Protein AF-A0A2D8V7X3-F1 (afdb_monomer_lite)

Radius of gyration: 34.11 Å; chains: 1; bounding box: 44×88×105 Å

Secondary structure (DSSP, 8-state):
--SSSSSHHHHHHHHHHSS-S------S---GGGGT-EE-TTS-EEPPPTT-----SS-SSS--B-TTS-BT--STTTEEB--TTBTTB-TT-SEE-SS---BPPEEEEEETTTEESSSEEEEETT--EEEEE-SSS-EEEEEPPPPPPEEEE-TT-SS--TTGGG--SHIIIIISSTTEEEE--TT--HHHHT-EEEE-TTB-TT-SS-EEE----S--EEEEEEE-TTS-EEEEEEEEE--

pLDDT: mean 80.7, std 16.9, range [41.53, 96.56]

Foldseek 3Di:
DPDPPPPVVVVVVVVVVVPPPDDDDDDDQDPLVVVVFDQDPRRDTDDPDPVPPLVDPDAPDPFDQDPVSGTVDPLPQAEFDCDPQFPGHDPRHPHYDDPPGHHDAAEFEAEPVPGTPPLEAEEAAQHKYWYYYQYQFKWKKAWDFDDAWAKDFDPPFPDGDPCRRVDPDQCCRPVVDGRIHGDGDPQGDPCRNPDMDMDGHRGDPPDPDIDIDGDRPDFDKIKMWIADPVRDIDIGIYGYHYD

Structure (mmCIF, N/CA/C/O backbone):
data_AF-A0A2D8V7X3-F1
#
_entry.id   AF-A0A2D8V7X3-F1
#
loop_
_atom_site.group_PDB
_atom_site.id
_atom_site.type_symbol
_atom_site.label_atom_id
_atom_site.label_alt_id
_atom_site.label_comp_id
_atom_site.label_asym_id
_atom_site.label_entity_id
_atom_site.label_seq_id
_atom_site.pdbx_PDB_ins_code
_atom_site.Cartn_x
_atom_site.Cartn_y
_atom_site.Cartn_z
_atom_site.occupancy
_atom_site.B_iso_or_equiv
_atom_site.auth_seq_id
_atom_site.auth_comp_id
_atom_site.auth_asym_id
_atom_site.auth_atom_id
_atom_site.pdbx_PDB_model_num
ATOM 1 N N . MET A 1 1 ? 2.166 -55.777 -79.273 1.00 47.12 1 MET A N 1
ATOM 2 C CA . MET A 1 1 ? 1.148 -56.484 -78.460 1.00 47.12 1 MET A CA 1
ATOM 3 C C . MET A 1 1 ? 1.807 -57.493 -77.501 1.00 47.12 1 MET A C 1
ATOM 5 O O . MET A 1 1 ? 1.500 -58.672 -77.537 1.00 47.12 1 MET A O 1
ATOM 9 N N . LYS A 1 2 ? 2.748 -57.037 -76.659 1.00 45.84 2 LYS A N 1
ATOM 10 C CA . LYS A 1 2 ? 3.392 -57.797 -75.566 1.00 45.84 2 LYS A CA 1
ATOM 11 C C . LYS A 1 2 ? 4.007 -56.783 -74.592 1.00 45.84 2 LYS A C 1
ATOM 13 O O . LYS A 1 2 ? 5.205 -56.568 -74.629 1.00 45.84 2 LYS A O 1
ATOM 18 N N . HIS A 1 3 ? 3.187 -56.060 -73.828 1.00 41.53 3 HIS A N 1
ATOM 19 C CA . HIS A 1 3 ? 3.691 -55.260 -72.694 1.00 41.53 3 HIS A CA 1
ATOM 20 C C . HIS A 1 3 ? 2.622 -54.886 -71.650 1.00 41.53 3 HIS A C 1
ATOM 22 O O . HIS A 1 3 ? 2.852 -54.014 -70.824 1.00 41.53 3 HIS A O 1
ATOM 28 N N . LEU A 1 4 ? 1.463 -55.556 -71.648 1.00 44.12 4 LEU A N 1
ATOM 29 C CA . LEU A 1 4 ? 0.330 -55.225 -70.767 1.00 44.12 4 LEU A CA 1
ATOM 30 C C . LEU A 1 4 ? 0.025 -56.284 -69.693 1.00 44.12 4 LEU A C 1
ATOM 32 O O . LEU A 1 4 ? -1.053 -56.271 -69.119 1.00 44.12 4 LEU A O 1
ATOM 36 N N . PHE A 1 5 ? 0.952 -57.198 -69.388 1.00 49.44 5 PHE A N 1
ATOM 37 C CA . PHE A 1 5 ? 0.666 -58.329 -68.487 1.00 49.44 5 PHE A CA 1
ATOM 38 C C . PHE A 1 5 ? 1.474 -58.371 -67.183 1.00 49.44 5 PHE A C 1
ATOM 40 O O . PHE A 1 5 ? 1.556 -59.424 -66.561 1.00 49.44 5 PHE A O 1
ATOM 47 N N . ASN A 1 6 ? 2.057 -57.251 -66.736 1.00 50.34 6 ASN A N 1
ATOM 48 C CA . ASN A 1 6 ? 2.833 -57.250 -65.486 1.00 50.34 6 ASN A CA 1
ATOM 49 C C . ASN A 1 6 ? 2.690 -56.003 -64.593 1.00 50.34 6 ASN A C 1
ATOM 51 O O . ASN A 1 6 ? 3.491 -55.822 -63.686 1.00 50.34 6 ASN A O 1
ATOM 55 N N . LEU A 1 7 ? 1.667 -55.163 -64.802 1.00 45.69 7 LEU A N 1
ATOM 56 C CA . LEU A 1 7 ? 1.362 -54.047 -63.886 1.00 45.69 7 LEU A CA 1
ATOM 57 C C . LEU A 1 7 ? 0.256 -54.392 -62.866 1.00 45.69 7 LEU A C 1
ATOM 59 O O . LEU A 1 7 ? 0.132 -53.746 -61.834 1.00 45.69 7 LEU A O 1
ATOM 63 N N . SER A 1 8 ? -0.525 -55.449 -63.119 1.00 48.34 8 SER A N 1
ATOM 64 C CA . SER A 1 8 ? -1.679 -55.834 -62.287 1.00 48.34 8 SER A CA 1
ATOM 65 C C . SER A 1 8 ? -1.303 -56.536 -60.972 1.00 48.34 8 SER A C 1
ATOM 67 O O . SER A 1 8 ? -2.084 -56.479 -60.027 1.00 48.34 8 SER A O 1
ATOM 69 N N . LYS A 1 9 ? -0.120 -57.161 -60.868 1.00 48.50 9 LYS A N 1
ATOM 70 C CA . LYS A 1 9 ? 0.303 -57.848 -59.632 1.00 48.50 9 LYS A CA 1
ATOM 71 C C . LYS A 1 9 ? 0.911 -56.909 -58.587 1.00 48.50 9 LYS A C 1
ATOM 73 O O . LYS A 1 9 ? 0.723 -57.149 -57.403 1.00 48.50 9 LYS A O 1
ATOM 78 N N . TYR A 1 10 ? 1.587 -55.837 -59.004 1.00 50.44 10 TYR A N 1
ATOM 79 C CA . TYR A 1 10 ? 2.201 -54.880 -58.072 1.00 50.44 10 TYR A CA 1
ATOM 80 C C . TYR A 1 10 ? 1.184 -53.905 -57.463 1.00 50.44 10 TYR A C 1
ATOM 82 O O . TYR A 1 10 ? 1.302 -53.553 -56.294 1.00 50.44 10 TYR A O 1
ATOM 90 N N . ILE A 1 11 ? 0.141 -53.533 -58.215 1.00 51.19 11 ILE A N 1
ATOM 91 C CA . ILE A 1 11 ? -0.933 -52.663 -57.708 1.00 51.19 11 ILE A CA 1
ATOM 92 C C . ILE A 1 11 ? -1.756 -53.381 -56.627 1.00 51.19 11 ILE A C 1
ATOM 94 O O . ILE A 1 11 ? -2.144 -52.758 -55.646 1.00 51.19 11 ILE A O 1
ATOM 98 N N . PHE A 1 12 ? -1.951 -54.699 -56.745 1.00 49.31 12 PHE A N 1
ATOM 99 C CA . PHE A 1 12 ? -2.700 -55.472 -55.748 1.00 49.31 12 PHE A CA 1
ATOM 100 C C . PHE A 1 12 ? -1.947 -55.621 -54.413 1.00 49.31 12 PHE A C 1
ATOM 102 O O . PHE A 1 12 ? -2.576 -55.646 -53.362 1.00 49.31 12 PHE A O 1
ATOM 109 N N . TYR A 1 13 ? -0.608 -55.659 -54.435 1.00 49.94 13 TYR A N 1
ATOM 110 C CA . TYR A 1 13 ? 0.205 -55.717 -53.213 1.00 49.94 13 TYR A CA 1
ATOM 111 C C . TYR A 1 13 ? 0.329 -54.361 -52.503 1.00 49.94 13 TYR A C 1
ATOM 113 O O . TYR A 1 13 ? 0.325 -54.343 -51.279 1.00 49.94 13 TYR A O 1
ATOM 121 N N . ILE A 1 14 ? 0.369 -53.242 -53.238 1.00 52.41 14 ILE A N 1
ATOM 122 C CA . ILE A 1 14 ? 0.414 -51.894 -52.637 1.00 52.41 14 ILE A CA 1
ATOM 123 C C . ILE A 1 14 ? -0.944 -51.508 -52.032 1.00 52.41 14 ILE A C 1
ATOM 125 O O . ILE A 1 14 ? -0.984 -50.900 -50.965 1.00 52.41 14 ILE A O 1
ATOM 129 N N . PHE A 1 15 ? -2.056 -51.912 -52.660 1.00 46.84 15 PHE A N 1
ATOM 130 C CA . PHE A 1 15 ? -3.387 -51.698 -52.084 1.00 46.84 15 PHE A CA 1
ATOM 131 C C . PHE A 1 15 ? -3.589 -52.526 -50.805 1.00 46.84 15 PHE A C 1
ATOM 133 O O . PHE A 1 15 ? -4.156 -52.018 -49.851 1.00 46.84 15 PHE A O 1
ATOM 140 N N . LEU A 1 16 ? -3.072 -53.759 -50.722 1.00 45.12 16 LEU A N 1
ATOM 141 C CA . LEU A 1 16 ? -3.241 -54.605 -49.532 1.00 45.12 16 LEU A CA 1
ATOM 142 C C . LEU A 1 16 ? -2.437 -54.118 -48.306 1.00 45.12 16 LEU A C 1
ATOM 144 O O . LEU A 1 16 ? -2.833 -54.390 -47.180 1.00 45.12 16 LEU A O 1
ATOM 148 N N . SER A 1 17 ? -1.350 -53.365 -48.504 1.00 47.97 17 SER A N 1
ATOM 149 C CA . SER A 1 17 ? -0.563 -52.755 -47.417 1.00 47.97 17 SER A CA 1
ATOM 150 C C . SER A 1 17 ? -1.105 -51.415 -46.902 1.00 47.97 17 SER A C 1
ATOM 152 O O . SER A 1 17 ? -0.639 -50.952 -45.869 1.00 47.97 17 SER A O 1
ATOM 154 N N . LEU A 1 18 ? -2.075 -50.794 -47.586 1.00 46.44 18 LEU A N 1
ATOM 155 C CA . LEU A 1 18 ? -2.668 -49.506 -47.182 1.00 46.44 18 LEU A CA 1
ATOM 156 C C . LEU A 1 18 ? -3.973 -49.643 -46.376 1.00 46.44 18 LEU A C 1
ATOM 158 O O . LEU A 1 18 ? -4.484 -48.642 -45.893 1.00 46.44 18 LEU A O 1
ATOM 162 N N . PHE A 1 19 ? -4.508 -50.857 -46.205 1.00 45.38 19 PHE A N 1
ATOM 163 C CA . PHE A 1 19 ? -5.753 -51.106 -45.451 1.00 45.38 19 PHE A CA 1
ATOM 164 C C . PHE A 1 19 ? -5.543 -51.847 -44.120 1.00 45.38 19 PHE A C 1
ATOM 166 O O . PHE A 1 19 ? -6.501 -52.360 -43.552 1.00 45.38 19 PHE A O 1
ATOM 173 N N . LEU A 1 20 ? -4.306 -51.940 -43.621 1.00 47.91 20 LEU A N 1
ATOM 174 C CA . LEU A 1 20 ? -3.975 -52.698 -42.403 1.00 47.91 20 LEU A CA 1
ATOM 175 C C . LEU A 1 20 ? -3.466 -51.837 -41.235 1.00 47.91 20 LEU A C 1
ATOM 177 O O . LEU A 1 20 ? -2.911 -52.382 -40.288 1.00 47.91 20 LEU A O 1
ATOM 181 N N . SER A 1 21 ? -3.679 -50.521 -41.258 1.00 47.62 21 SER A N 1
ATOM 182 C CA . SER A 1 21 ? -3.295 -49.625 -40.159 1.00 47.62 21 SER A CA 1
ATOM 183 C C . SER A 1 21 ? -4.496 -48.912 -39.544 1.00 47.62 21 SER A C 1
ATOM 185 O O . SER A 1 21 ? -4.511 -47.692 -39.499 1.00 47.62 21 SER A O 1
ATOM 187 N N . CYS A 1 22 ? -5.526 -49.663 -39.165 1.00 52.56 22 CYS A N 1
ATOM 188 C CA . CYS A 1 22 ? -6.193 -49.528 -37.866 1.00 52.56 22 CYS A CA 1
ATOM 189 C C . CYS A 1 22 ? -7.340 -50.546 -37.809 1.00 52.56 22 CYS A C 1
ATOM 191 O O . CYS A 1 22 ? -8.213 -50.610 -38.673 1.00 52.56 22 CYS A O 1
ATOM 193 N N . GLN A 1 23 ? -7.231 -51.481 -36.862 1.00 50.84 23 GLN A N 1
ATOM 194 C CA . GLN A 1 23 ? -8.234 -52.513 -36.639 1.00 50.84 23 GLN A CA 1
ATOM 195 C C . GLN A 1 23 ? -9.293 -51.903 -35.726 1.00 50.84 23 GLN A C 1
ATOM 197 O O . GLN A 1 23 ? -9.155 -51.963 -34.508 1.00 50.84 23 GLN A O 1
ATOM 202 N N . ASP A 1 24 ? -10.314 -51.290 -36.326 1.00 49.22 24 ASP A N 1
ATOM 203 C CA . ASP A 1 24 ? -11.444 -50.709 -35.602 1.00 49.22 24 ASP A CA 1
ATOM 204 C C . ASP A 1 24 ? -12.142 -51.790 -34.783 1.00 49.22 24 ASP A C 1
ATOM 206 O O . ASP A 1 24 ? -12.897 -52.623 -35.295 1.00 49.22 24 ASP A O 1
ATOM 210 N N . ASN A 1 25 ? -11.862 -51.795 -33.487 1.00 51.00 25 ASN A N 1
ATOM 211 C CA . ASN A 1 25 ? -12.638 -52.546 -32.530 1.00 51.00 25 ASN A CA 1
ATOM 212 C C . ASN A 1 25 ? -12.572 -51.864 -31.167 1.00 51.00 25 ASN A C 1
ATOM 214 O O . ASN A 1 25 ? -11.807 -52.304 -30.316 1.00 51.00 25 ASN A O 1
ATOM 218 N N . LEU A 1 26 ? -13.400 -50.841 -30.944 1.00 47.09 26 LEU A N 1
ATOM 219 C CA . LEU A 1 26 ? -14.238 -50.812 -29.747 1.00 47.09 26 LEU A CA 1
ATOM 220 C C . LEU A 1 26 ? -15.364 -49.773 -29.828 1.00 47.09 26 LEU A C 1
ATOM 222 O O . LEU A 1 26 ? -15.286 -48.748 -30.490 1.00 47.09 26 LEU A O 1
ATOM 226 N N . THR A 1 27 ? -16.438 -50.150 -29.154 1.00 51.69 27 THR A N 1
ATOM 227 C CA . THR A 1 27 ? -17.715 -49.487 -28.910 1.00 51.69 27 THR A CA 1
ATOM 228 C C . THR A 1 27 ? -17.595 -48.218 -28.058 1.00 51.69 27 THR A C 1
ATOM 230 O O . THR A 1 27 ? -16.873 -48.238 -27.068 1.00 51.69 27 THR A O 1
ATOM 233 N N . ASP A 1 28 ? -18.407 -47.210 -28.407 1.00 55.00 28 ASP A N 1
ATOM 234 C CA . ASP A 1 28 ? -18.627 -45.896 -27.769 1.00 55.00 28 ASP A CA 1
ATOM 235 C C . ASP A 1 28 ? -17.420 -44.922 -27.751 1.00 55.00 28 ASP A C 1
ATOM 237 O O . ASP A 1 28 ? -16.308 -45.324 -27.421 1.00 55.00 28 ASP A O 1
ATOM 241 N N . PRO A 1 29 ? -17.606 -43.626 -28.100 1.00 54.59 29 PRO A N 1
ATOM 242 C CA . PRO A 1 29 ? -16.525 -42.641 -28.090 1.00 54.59 29 PRO A CA 1
ATOM 243 C C . PRO A 1 29 ? -16.106 -42.348 -26.646 1.00 54.59 29 PRO A C 1
ATOM 245 O O . PRO A 1 29 ? -16.742 -41.557 -25.947 1.00 54.59 29 PRO A O 1
ATOM 248 N N . VAL A 1 30 ? -15.040 -42.999 -26.192 1.00 57.28 30 VAL A N 1
ATOM 249 C CA . VAL A 1 30 ? -14.348 -42.633 -24.956 1.00 57.28 30 VAL A CA 1
ATOM 250 C C . VAL A 1 30 ? -13.685 -41.278 -25.195 1.00 57.28 30 VAL A C 1
ATOM 252 O O . VAL A 1 30 ? -12.834 -41.154 -26.069 1.00 57.28 30 VAL A O 1
ATOM 255 N N . GLN A 1 31 ? -14.078 -40.246 -24.445 1.00 69.44 31 GLN A N 1
ATOM 256 C CA . GLN A 1 31 ? -13.316 -38.999 -24.407 1.00 69.44 31 GLN A CA 1
ATOM 257 C C . GLN A 1 31 ? -12.022 -39.290 -23.641 1.00 69.44 31 GLN A C 1
ATOM 259 O O . GLN A 1 31 ? -12.057 -39.460 -22.425 1.00 69.44 31 GLN A O 1
ATOM 264 N N . CYS A 1 32 ? -10.886 -39.388 -24.336 1.00 66.94 32 CYS A N 1
ATOM 265 C CA . CYS A 1 32 ? -9.606 -39.746 -23.712 1.00 66.94 32 CYS A CA 1
ATOM 266 C C . CYS A 1 32 ? -9.212 -38.782 -22.568 1.00 66.94 32 CYS A C 1
ATOM 268 O O . CYS A 1 32 ? -8.578 -39.199 -21.600 1.00 66.94 32 CYS A O 1
ATOM 270 N N . ALA A 1 33 ? -9.698 -37.535 -22.624 1.00 60.97 33 ALA A N 1
ATOM 271 C CA . ALA A 1 33 ? -9.538 -36.519 -21.585 1.00 60.97 33 ALA A CA 1
ATOM 272 C C . ALA A 1 33 ? -10.152 -36.896 -20.222 1.00 60.97 33 ALA A C 1
ATOM 274 O O . ALA A 1 33 ? -9.646 -36.454 -19.198 1.00 60.97 33 ALA A O 1
ATOM 275 N N . ASP A 1 34 ? -11.193 -37.736 -20.176 1.00 68.94 34 ASP A N 1
ATOM 276 C CA . ASP A 1 34 ? -11.789 -38.188 -18.906 1.00 68.94 34 ASP A CA 1
ATOM 277 C C . ASP A 1 34 ? -10.874 -39.174 -18.148 1.00 68.94 34 ASP A C 1
ATOM 279 O O . ASP A 1 34 ? -11.127 -39.501 -16.986 1.00 68.94 34 ASP A O 1
ATOM 283 N N . TYR A 1 35 ? -9.822 -39.661 -18.814 1.00 59.78 35 TYR A N 1
ATOM 284 C CA . TYR A 1 35 ? -8.885 -40.667 -18.316 1.00 59.78 35 TYR A CA 1
ATOM 285 C C . TYR A 1 35 ? -7.418 -40.208 -18.370 1.00 59.78 35 TYR A C 1
ATOM 287 O O . TYR A 1 35 ? -6.534 -41.047 -18.210 1.00 59.78 35 TYR A O 1
ATOM 295 N N . ASP A 1 36 ? -7.158 -38.913 -18.596 1.00 63.19 36 ASP A N 1
ATOM 296 C CA . ASP A 1 36 ? -5.813 -38.341 -18.787 1.00 63.19 36 ASP A CA 1
ATOM 297 C C . ASP A 1 36 ? -5.004 -39.032 -19.910 1.00 63.19 36 ASP A C 1
ATOM 299 O O . ASP A 1 36 ? -3.789 -39.213 -19.823 1.00 63.19 36 ASP A O 1
ATOM 303 N N . LEU A 1 37 ? -5.690 -39.450 -20.980 1.00 65.69 37 LEU A N 1
ATOM 304 C CA . LEU A 1 37 ? -5.104 -40.082 -22.165 1.00 65.69 37 LEU A CA 1
ATOM 305 C C . LEU A 1 37 ? -5.250 -39.172 -23.392 1.00 65.69 37 LEU A C 1
ATOM 307 O O . LEU A 1 37 ? -6.148 -38.329 -23.453 1.00 65.69 37 LEU A O 1
ATOM 311 N N . PHE A 1 38 ? -4.421 -39.395 -24.412 1.00 65.75 38 PHE A N 1
ATOM 312 C CA . PHE A 1 38 ? -4.486 -38.656 -25.678 1.00 65.75 38 PHE A CA 1
ATOM 313 C C . PHE A 1 38 ? -5.021 -39.538 -26.806 1.00 65.75 38 PHE A C 1
ATOM 315 O O . PHE A 1 38 ? -4.686 -40.719 -26.885 1.00 65.75 38 PHE A O 1
ATOM 322 N N . GLU A 1 39 ? -5.856 -38.957 -27.668 1.00 65.75 39 GLU A N 1
ATOM 323 C CA . GLU A 1 39 ? -6.367 -39.612 -28.875 1.00 65.75 39 GLU A CA 1
ATOM 324 C C . GLU A 1 39 ? -5.309 -39.514 -29.986 1.00 65.75 39 GLU A C 1
ATOM 326 O O . GLU A 1 39 ? -4.900 -38.412 -30.359 1.00 65.75 39 GLU A O 1
ATOM 331 N N . ASP A 1 40 ? -4.828 -40.655 -30.483 1.00 61.03 40 ASP A N 1
ATOM 332 C CA . ASP A 1 40 ? -3.908 -40.695 -31.623 1.00 61.03 40 ASP A CA 1
ATOM 333 C C . ASP A 1 40 ? -4.632 -40.437 -32.963 1.00 61.03 40 ASP A C 1
ATOM 335 O O . ASP A 1 40 ? -5.858 -40.347 -33.034 1.00 61.03 40 ASP A O 1
ATOM 339 N N . GLU A 1 41 ? -3.886 -40.338 -34.072 1.00 51.22 41 GLU A N 1
ATOM 340 C CA . GLU A 1 41 ? -4.473 -40.141 -35.413 1.00 51.22 41 GLU A CA 1
ATOM 341 C C . GLU A 1 41 ? -5.374 -41.309 -35.879 1.00 51.22 41 GLU A C 1
ATOM 343 O O . GLU A 1 41 ? -6.022 -41.216 -36.924 1.00 51.22 41 GLU A O 1
ATOM 348 N N . CYS A 1 42 ? -5.434 -42.402 -35.113 1.00 56.59 42 CYS A N 1
ATOM 349 C CA . CYS A 1 42 ? -6.319 -43.541 -35.315 1.00 56.59 42 CYS A CA 1
ATOM 350 C C . CYS A 1 42 ? -7.532 -43.560 -34.371 1.00 56.59 42 CYS A C 1
ATOM 352 O O . CYS A 1 42 ? -8.305 -44.522 -34.410 1.00 56.59 42 CYS A O 1
ATOM 354 N N . GLY A 1 43 ? -7.731 -42.531 -33.546 1.00 60.06 43 GLY A N 1
ATOM 355 C CA . GLY A 1 43 ? -8.845 -42.474 -32.604 1.00 60.06 43 GLY A CA 1
ATOM 356 C C . GLY A 1 43 ? -8.673 -43.386 -31.385 1.00 60.06 43 GLY A C 1
ATOM 357 O O . GLY A 1 43 ? -9.655 -43.698 -30.709 1.00 60.06 43 GLY A O 1
ATOM 358 N N . GLN A 1 44 ? -7.457 -43.879 -31.116 1.00 64.06 44 GLN A N 1
ATOM 359 C CA . GLN A 1 44 ? -7.173 -44.706 -29.946 1.00 64.06 44 GLN A CA 1
ATOM 360 C C . GLN A 1 44 ? -6.628 -43.847 -28.809 1.00 64.06 44 GLN A C 1
ATOM 362 O O . GLN A 1 44 ? -5.708 -43.054 -28.996 1.00 64.06 44 GLN A O 1
ATOM 367 N N . CYS A 1 45 ? -7.170 -44.040 -27.606 1.00 68.38 45 CYS A N 1
ATOM 368 C CA . CYS A 1 45 ? -6.599 -43.447 -26.406 1.00 68.38 45 CYS A CA 1
ATOM 369 C C . CYS A 1 45 ? -5.285 -44.163 -26.077 1.00 68.38 45 CYS A C 1
ATOM 371 O O . CYS A 1 45 ? -5.302 -45.319 -25.644 1.00 68.38 45 CYS A O 1
ATOM 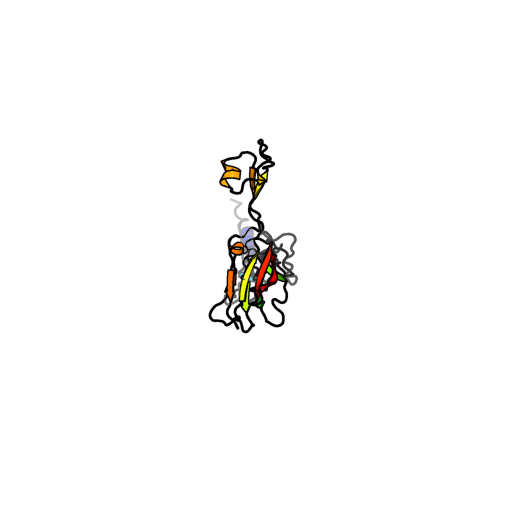373 N N . THR A 1 46 ? -4.156 -43.488 -26.269 1.00 60.84 46 THR A N 1
ATOM 374 C CA . THR A 1 46 ? -2.853 -44.000 -25.851 1.00 60.84 46 THR A CA 1
ATOM 375 C C . THR A 1 46 ? -2.457 -43.396 -24.513 1.00 60.84 46 THR A C 1
ATOM 377 O O . THR A 1 46 ? -2.636 -42.205 -24.253 1.00 60.84 46 THR A O 1
ATOM 380 N N . GLN A 1 47 ? -1.904 -44.245 -23.654 1.00 56.88 47 GLN A N 1
ATOM 381 C CA . GLN A 1 47 ? -1.120 -43.795 -22.518 1.00 56.88 47 GLN A CA 1
ATOM 382 C C . GLN A 1 47 ? 0.233 -43.378 -23.096 1.00 56.88 47 GLN A C 1
ATOM 384 O O . GLN A 1 47 ? 0.850 -44.163 -23.823 1.00 56.88 47 GLN A O 1
ATOM 389 N N . CYS A 1 48 ? 0.683 -42.149 -22.839 1.00 55.38 48 CYS A N 1
ATOM 390 C CA . CYS A 1 48 ? 2.109 -41.859 -22.978 1.00 55.38 48 CYS A CA 1
ATOM 391 C C . CYS A 1 48 ? 2.859 -42.915 -22.146 1.00 55.38 48 CYS A C 1
ATOM 393 O O . CYS A 1 48 ? 2.335 -43.351 -21.118 1.00 55.38 48 CYS A O 1
ATOM 395 N N . ASP A 1 49 ? 3.995 -43.421 -22.632 1.00 47.31 49 ASP A N 1
ATOM 396 C CA . ASP A 1 49 ? 4.636 -44.579 -22.003 1.00 47.31 49 ASP A CA 1
ATOM 397 C C . ASP A 1 49 ? 4.955 -44.363 -20.509 1.00 47.31 49 ASP A C 1
ATOM 399 O O . ASP A 1 49 ? 4.902 -43.247 -19.990 1.00 47.31 49 ASP A O 1
ATOM 403 N N . GLU A 1 50 ? 5.290 -45.459 -19.816 1.00 42.41 50 GLU A N 1
ATOM 404 C CA . GLU A 1 50 ? 5.559 -45.532 -18.370 1.00 42.41 50 GLU A CA 1
ATOM 405 C C . GLU A 1 50 ? 6.619 -44.544 -17.835 1.00 42.41 50 GLU A C 1
ATOM 407 O O . GLU A 1 50 ? 6.835 -44.505 -16.622 1.00 42.41 50 GLU A O 1
ATOM 412 N N . SER A 1 51 ? 7.283 -43.753 -18.683 1.00 44.81 51 SER A N 1
ATOM 413 C CA . SER A 1 51 ? 8.173 -42.688 -18.232 1.00 44.81 51 SER A CA 1
ATOM 414 C C . SER A 1 51 ? 7.470 -41.353 -17.984 1.00 44.81 51 SER A C 1
ATOM 416 O O . SER A 1 51 ? 7.962 -40.610 -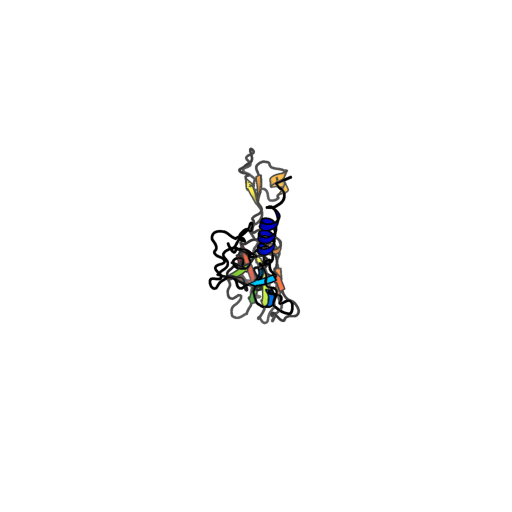17.140 1.00 44.81 51 SER A O 1
ATOM 418 N N . CYS A 1 52 ? 6.351 -41.037 -18.661 1.00 45.69 52 CYS A N 1
ATOM 419 C CA . CYS A 1 52 ? 5.750 -39.689 -18.659 1.00 45.69 52 CYS A CA 1
ATOM 420 C C . CYS A 1 52 ? 6.814 -38.572 -18.674 1.00 45.69 52 CYS A C 1
ATOM 422 O O . CYS A 1 52 ? 6.649 -37.531 -18.035 1.00 45.69 52 CYS A O 1
ATOM 424 N N . ASP A 1 53 ? 7.933 -38.805 -19.366 1.00 42.47 53 ASP A N 1
ATOM 425 C CA . ASP A 1 53 ? 9.027 -37.853 -19.375 1.00 42.47 53 ASP A CA 1
ATOM 426 C C . ASP A 1 53 ? 8.695 -36.840 -20.463 1.00 42.47 53 ASP A C 1
ATOM 428 O O . ASP A 1 53 ? 9.096 -36.942 -21.622 1.00 42.47 53 ASP A O 1
ATOM 432 N N . CYS A 1 54 ? 7.907 -35.834 -20.084 1.00 46.91 54 CYS A N 1
ATOM 433 C CA . CYS A 1 54 ? 7.707 -34.624 -20.879 1.00 46.91 54 CYS A CA 1
ATOM 434 C C . CYS A 1 54 ? 9.020 -33.827 -21.056 1.00 46.91 54 CYS A C 1
ATOM 436 O O . CYS A 1 54 ? 9.007 -32.737 -21.628 1.00 46.91 54 CYS A O 1
ATOM 438 N N . ASP A 1 55 ? 10.137 -34.380 -20.576 1.00 46.69 55 ASP A N 1
ATOM 439 C CA . ASP A 1 55 ? 11.511 -33.910 -20.664 1.00 46.69 55 ASP A CA 1
ATOM 440 C C . ASP A 1 55 ? 12.239 -34.461 -21.912 1.00 46.69 55 ASP A C 1
ATOM 442 O O . ASP A 1 55 ? 13.455 -34.659 -21.930 1.00 46.69 55 ASP A O 1
ATOM 446 N N . LEU A 1 56 ? 11.506 -34.702 -23.007 1.00 56.94 56 LEU A N 1
ATOM 447 C CA . LEU A 1 56 ? 12.126 -34.965 -24.308 1.00 56.94 56 LEU A CA 1
ATOM 448 C C . LEU A 1 56 ? 13.005 -33.765 -24.706 1.00 56.94 56 LEU A C 1
ATOM 450 O O . LEU A 1 56 ? 12.573 -32.611 -24.620 1.00 56.94 56 LEU A O 1
ATOM 454 N N . GLU A 1 57 ? 14.241 -34.012 -25.158 1.00 62.78 57 GLU A N 1
ATOM 455 C CA . GLU A 1 57 ? 15.141 -32.948 -25.649 1.00 62.78 57 GLU A CA 1
ATOM 456 C C . GLU A 1 57 ? 14.497 -32.157 -26.802 1.00 62.78 57 GLU A C 1
ATOM 458 O O . GLU A 1 57 ? 14.618 -30.932 -26.860 1.00 62.78 57 GLU A O 1
ATOM 463 N N . GLU A 1 58 ? 13.743 -32.843 -27.662 1.00 67.19 58 GLU A N 1
ATOM 464 C CA . GLU A 1 58 ? 12.973 -32.272 -28.765 1.00 67.19 58 GLU A CA 1
ATOM 465 C C . GLU A 1 58 ? 11.520 -32.760 -28.686 1.00 67.19 58 GLU A C 1
ATOM 467 O O . GLU A 1 58 ? 11.268 -33.953 -28.522 1.00 67.19 58 GLU A O 1
ATOM 472 N N . CYS A 1 59 ? 10.555 -31.843 -28.802 1.00 71.31 59 CYS A N 1
ATOM 473 C CA . CYS A 1 59 ? 9.151 -32.224 -28.935 1.00 71.31 59 CYS A CA 1
ATOM 474 C C . CYS A 1 59 ? 8.910 -32.814 -30.324 1.00 71.31 59 CYS A C 1
ATOM 476 O O . CYS A 1 59 ? 9.373 -32.263 -31.327 1.00 71.31 59 CYS A O 1
ATOM 478 N N . ASP A 1 60 ? 8.157 -33.908 -30.396 1.00 70.50 60 ASP A N 1
ATOM 479 C CA . ASP A 1 60 ? 7.846 -34.526 -31.679 1.00 70.50 60 ASP A CA 1
ATOM 480 C C . ASP A 1 60 ? 6.927 -33.612 -32.521 1.00 70.50 60 ASP A C 1
ATOM 482 O O . ASP A 1 60 ? 5.983 -33.002 -32.018 1.00 70.50 60 ASP A O 1
ATOM 486 N N . TRP A 1 61 ? 7.211 -33.529 -33.827 1.00 55.53 61 TRP A N 1
ATOM 487 C CA . TRP A 1 61 ? 6.331 -32.977 -34.873 1.00 55.53 61 TRP A CA 1
ATOM 488 C C . TRP A 1 61 ? 5.941 -31.484 -34.764 1.00 55.53 61 TRP A C 1
ATOM 490 O O . TRP A 1 61 ? 4.786 -31.137 -34.536 1.00 55.53 61 TRP A O 1
ATOM 500 N N . ASN A 1 62 ? 6.868 -30.574 -35.105 1.00 55.44 62 ASN A N 1
ATOM 501 C CA . ASN A 1 62 ? 6.620 -29.129 -35.332 1.00 55.44 62 ASN A CA 1
ATOM 502 C C . ASN A 1 62 ? 6.050 -28.329 -34.142 1.00 55.44 62 ASN A C 1
ATOM 504 O O . ASN A 1 62 ? 5.637 -27.180 -34.324 1.00 55.44 62 ASN A O 1
ATOM 508 N N . LEU A 1 63 ? 6.046 -28.890 -32.936 1.00 64.62 63 LEU A N 1
ATOM 509 C CA . LEU A 1 63 ? 5.501 -28.234 -31.753 1.00 64.62 63 LEU A CA 1
ATOM 510 C C . LEU A 1 63 ? 6.621 -27.753 -30.833 1.00 64.62 63 LEU A C 1
ATOM 512 O O . LEU A 1 63 ? 7.661 -28.390 -30.697 1.00 64.62 63 LEU A O 1
ATOM 516 N N . SER A 1 64 ? 6.428 -26.578 -30.239 1.00 78.69 64 SER A N 1
ATOM 517 C CA . SER A 1 64 ? 7.384 -25.974 -29.313 1.00 78.69 64 SER A CA 1
ATOM 518 C C . SER A 1 64 ? 7.060 -26.359 -27.874 1.00 78.69 64 SER A C 1
ATOM 520 O O . SER A 1 64 ? 5.887 -26.458 -27.512 1.00 78.69 64 SER A O 1
ATOM 522 N N . LYS A 1 65 ? 8.097 -26.490 -27.042 1.00 81.88 65 LYS A N 1
ATOM 523 C CA . LYS A 1 65 ? 7.955 -26.454 -25.581 1.00 81.88 65 LYS A CA 1
ATOM 524 C C . LYS A 1 65 ? 7.244 -25.164 -25.160 1.00 81.88 65 LYS A C 1
ATOM 526 O O . LYS A 1 65 ? 7.414 -24.127 -25.811 1.00 81.88 65 LYS A O 1
ATOM 531 N N . ASP A 1 66 ? 6.464 -25.230 -24.089 1.00 84.88 66 ASP A N 1
ATOM 532 C CA . ASP A 1 66 ? 5.970 -24.031 -23.413 1.00 84.88 66 ASP A CA 1
ATOM 533 C C . ASP A 1 66 ? 7.117 -23.316 -22.662 1.00 84.88 66 ASP A C 1
ATOM 535 O O . ASP A 1 66 ? 8.281 -23.729 -22.716 1.00 84.88 66 ASP A O 1
ATOM 539 N N . SER A 1 67 ? 6.815 -22.232 -21.947 1.00 87.50 67 SER A N 1
ATOM 540 C CA . SER A 1 67 ? 7.824 -21.494 -21.168 1.00 87.50 67 SER A CA 1
ATOM 541 C C . SER A 1 67 ? 8.437 -22.337 -20.043 1.00 87.50 67 SER A C 1
ATOM 543 O O . SER A 1 67 ? 9.522 -22.015 -19.568 1.00 87.50 67 SER A O 1
ATOM 545 N N . CYS A 1 68 ? 7.768 -23.419 -19.642 1.00 86.44 68 CYS A N 1
ATOM 546 C CA . CYS A 1 68 ? 8.202 -24.356 -18.613 1.00 86.44 68 CYS A CA 1
ATOM 547 C C . CYS A 1 68 ? 9.082 -25.484 -19.151 1.00 86.44 68 CYS A C 1
ATOM 549 O O . CYS A 1 68 ? 9.557 -26.307 -18.373 1.00 86.44 68 CYS A O 1
ATOM 551 N N . GLY A 1 69 ? 9.321 -25.535 -20.463 1.00 83.31 69 GLY A N 1
ATOM 552 C CA . GLY A 1 69 ? 10.090 -26.610 -21.079 1.00 83.31 69 GLY A CA 1
ATOM 553 C C . GLY A 1 69 ? 9.280 -27.888 -21.316 1.00 83.31 69 GLY A C 1
ATOM 554 O O . GLY A 1 69 ? 9.867 -28.895 -21.708 1.00 83.31 69 GLY A O 1
ATOM 555 N N . VAL A 1 70 ? 7.956 -27.846 -21.131 1.00 83.38 70 VAL A N 1
ATOM 556 C CA . VAL A 1 70 ? 7.062 -28.999 -21.272 1.00 83.38 70 VAL A CA 1
ATOM 557 C C . VAL A 1 70 ? 6.508 -29.047 -22.695 1.00 83.38 70 VAL A C 1
ATOM 559 O O . VAL A 1 70 ? 5.930 -28.077 -23.195 1.00 83.38 70 VAL A O 1
ATOM 562 N N . CYS A 1 71 ? 6.675 -30.184 -23.373 1.00 78.81 71 CYS A N 1
ATOM 563 C CA . CYS A 1 71 ? 6.022 -30.417 -24.661 1.00 78.81 71 CYS A CA 1
ATOM 564 C C . CYS A 1 71 ? 4.501 -30.468 -24.476 1.00 78.81 71 CYS A C 1
ATOM 566 O O . CYS A 1 71 ? 4.018 -31.150 -23.578 1.00 78.81 71 CYS A O 1
ATOM 568 N N . PHE A 1 72 ? 3.753 -29.760 -25.329 1.00 75.19 72 PHE A N 1
ATOM 569 C CA . PHE A 1 72 ? 2.292 -29.597 -25.207 1.00 75.19 72 PHE A CA 1
ATOM 570 C C . PHE A 1 72 ? 1.823 -28.931 -23.898 1.00 75.19 72 PHE A C 1
ATOM 572 O O . PHE A 1 72 ? 0.636 -28.985 -23.582 1.00 75.19 72 PHE A O 1
ATOM 579 N N . GLY A 1 73 ? 2.727 -28.299 -23.144 1.00 75.56 73 GLY A N 1
ATOM 580 C CA . GLY A 1 73 ? 2.377 -27.601 -21.912 1.00 75.56 73 GLY A CA 1
ATOM 581 C C . GLY A 1 73 ? 1.587 -26.310 -22.157 1.00 75.56 73 GLY A C 1
ATOM 582 O O . GLY A 1 73 ? 1.628 -25.711 -23.234 1.00 75.56 73 GLY A O 1
ATOM 583 N N . ASP A 1 74 ? 0.859 -25.873 -21.135 1.00 82.31 74 ASP A N 1
ATOM 584 C CA . ASP A 1 74 ? 0.065 -24.639 -21.109 1.00 82.31 74 ASP A CA 1
ATOM 585 C C . ASP A 1 74 ? 0.680 -23.556 -20.197 1.00 82.31 74 ASP A C 1
ATOM 587 O O . ASP A 1 74 ? 0.055 -22.534 -19.906 1.00 82.31 74 ASP A O 1
ATOM 591 N N . ASN A 1 75 ? 1.942 -23.746 -19.801 1.00 84.94 75 ASN A N 1
ATOM 592 C CA . ASN A 1 75 ? 2.717 -22.990 -18.821 1.00 84.94 75 ASN A CA 1
ATOM 593 C C . ASN A 1 75 ? 2.281 -23.136 -17.352 1.00 84.94 75 ASN A C 1
ATOM 595 O O . ASN A 1 75 ? 2.854 -22.474 -16.488 1.00 84.94 75 ASN A O 1
ATOM 599 N N . THR A 1 76 ? 1.301 -23.975 -17.013 1.00 85.56 76 THR A N 1
ATOM 600 C CA . THR A 1 76 ? 0.800 -24.051 -15.625 1.00 85.56 76 THR A CA 1
ATOM 601 C C . THR A 1 76 ? 1.734 -24.784 -14.662 1.00 85.56 76 THR A C 1
ATOM 603 O O . THR A 1 76 ? 1.641 -24.584 -13.452 1.00 85.56 76 THR A O 1
ATOM 606 N N . SER A 1 77 ? 2.654 -25.606 -15.174 1.00 86.19 77 SER A N 1
ATOM 607 C CA . SER A 1 77 ? 3.549 -26.439 -14.359 1.00 86.19 77 SER A CA 1
ATOM 608 C C . SER A 1 77 ? 4.669 -25.659 -13.668 1.00 86.19 77 SER A C 1
ATOM 610 O O . SER A 1 77 ? 5.175 -26.113 -12.645 1.00 86.19 77 SER A O 1
ATOM 612 N N . CYS A 1 78 ? 5.053 -24.496 -14.199 1.00 90.50 78 CYS A N 1
ATOM 613 C CA . CYS A 1 78 ? 6.150 -23.686 -13.666 1.00 90.50 78 CYS A CA 1
ATOM 614 C C . CYS A 1 78 ? 5.797 -22.208 -13.455 1.00 90.50 78 CYS A C 1
ATOM 616 O O . CYS A 1 78 ? 6.592 -21.482 -12.851 1.00 90.50 78 CYS A O 1
ATOM 618 N N . ILE A 1 79 ? 4.637 -21.750 -13.947 1.00 92.94 79 ILE A N 1
ATOM 619 C CA . ILE A 1 79 ? 4.126 -20.412 -13.651 1.00 92.94 79 ILE A CA 1
ATOM 620 C C . ILE A 1 79 ? 3.364 -20.446 -12.330 1.00 92.94 79 ILE A C 1
ATOM 622 O O . ILE A 1 79 ? 2.447 -21.239 -12.130 1.00 92.94 79 ILE A O 1
ATOM 626 N N . GLY A 1 80 ? 3.696 -19.528 -11.431 1.00 92.31 80 GLY A N 1
ATOM 627 C CA . GLY A 1 80 ? 2.971 -19.367 -10.179 1.00 92.31 80 GLY A CA 1
ATOM 628 C C . GLY A 1 80 ? 3.324 -18.073 -9.468 1.00 92.31 80 GLY A C 1
ATOM 629 O O . GLY A 1 80 ? 4.171 -17.298 -9.916 1.00 92.31 80 GLY A O 1
ATOM 630 N N . CYS A 1 81 ? 2.651 -17.823 -8.348 1.00 93.31 81 CYS A N 1
ATOM 631 C CA . CYS A 1 81 ? 2.991 -16.683 -7.517 1.00 93.31 81 CYS A CA 1
ATOM 632 C C . CYS A 1 81 ? 4.299 -16.960 -6.768 1.00 93.31 81 CYS A C 1
ATOM 634 O O . CYS A 1 81 ? 4.336 -17.826 -5.901 1.00 93.31 81 CYS A O 1
ATOM 636 N N . MET A 1 82 ? 5.350 -16.197 -7.062 1.00 90.94 82 MET A N 1
ATOM 637 C CA . MET A 1 82 ? 6.661 -16.334 -6.409 1.00 90.94 82 MET A CA 1
ATOM 638 C C . MET A 1 82 ? 6.833 -15.398 -5.198 1.00 90.94 82 MET A C 1
ATOM 640 O O . MET A 1 82 ? 7.925 -15.270 -4.652 1.00 90.94 82 MET A O 1
ATOM 644 N N . SER A 1 83 ? 5.759 -14.733 -4.772 1.00 86.69 83 SER A N 1
ATOM 645 C CA . SER A 1 83 ? 5.763 -13.789 -3.654 1.00 86.69 83 SER A CA 1
ATOM 646 C C . SER A 1 83 ? 5.491 -14.515 -2.334 1.00 86.69 83 SER A C 1
ATOM 648 O O . SER A 1 83 ? 4.377 -14.991 -2.126 1.00 86.69 83 SER A O 1
ATOM 650 N N . GLU A 1 84 ? 6.467 -14.577 -1.420 1.00 84.19 84 GLU A N 1
ATOM 651 C CA . GLU A 1 84 ? 6.332 -15.279 -0.122 1.00 84.19 84 GLU A CA 1
ATOM 652 C C . GLU A 1 84 ? 5.196 -14.726 0.762 1.00 84.19 84 GLU A C 1
ATOM 654 O O . GLU A 1 84 ? 4.667 -15.430 1.621 1.00 84.19 84 GLU A O 1
ATOM 659 N N . ASN A 1 85 ? 4.791 -13.475 0.529 1.00 79.88 85 ASN A N 1
ATOM 660 C CA . ASN A 1 85 ? 3.699 -12.814 1.249 1.00 79.88 85 ASN A CA 1
ATOM 661 C C . ASN A 1 85 ? 2.305 -13.147 0.682 1.00 79.88 85 ASN A C 1
ATOM 663 O O . ASN A 1 85 ? 1.290 -12.753 1.262 1.00 79.88 85 ASN A O 1
ATOM 667 N N . ALA A 1 86 ? 2.225 -13.841 -0.457 1.00 86.75 86 ALA A N 1
ATOM 668 C CA . ALA A 1 86 ? 0.958 -14.216 -1.064 1.00 86.75 86 ALA A CA 1
ATOM 669 C C . ALA A 1 86 ? 0.372 -15.480 -0.424 1.00 86.75 86 ALA A C 1
ATOM 671 O O . ALA A 1 86 ? 1.059 -16.453 -0.123 1.00 86.75 86 ALA A O 1
ATOM 672 N N . THR A 1 87 ? -0.950 -15.506 -0.300 1.00 88.75 87 THR A N 1
ATOM 673 C CA . THR A 1 87 ? -1.713 -16.664 0.189 1.00 88.75 87 THR A CA 1
ATOM 674 C C . THR A 1 87 ? -1.649 -17.873 -0.741 1.00 88.75 87 THR A C 1
ATOM 676 O O . THR A 1 87 ? -1.864 -18.996 -0.295 1.00 88.75 87 THR A O 1
ATOM 679 N N . ASN A 1 88 ? -1.349 -17.654 -2.022 1.00 91.12 88 ASN A N 1
ATOM 680 C CA . ASN A 1 88 ? -1.160 -18.684 -3.039 1.00 91.12 88 ASN A CA 1
ATOM 681 C C . ASN A 1 88 ? 0.300 -18.770 -3.516 1.00 91.12 88 ASN A C 1
ATOM 683 O O . ASN A 1 88 ? 0.542 -19.117 -4.673 1.00 91.12 88 ASN A O 1
ATOM 687 N N . TYR A 1 89 ? 1.257 -18.427 -2.646 1.00 91.56 89 TYR A N 1
ATOM 688 C CA . TYR A 1 89 ? 2.681 -18.602 -2.918 1.00 91.56 89 TYR A CA 1
ATOM 689 C C . TYR A 1 89 ? 2.986 -20.037 -3.376 1.00 91.56 89 TYR A C 1
ATOM 691 O O . TYR A 1 89 ? 2.576 -21.007 -2.735 1.00 91.56 89 TYR A O 1
ATOM 699 N N . ASN A 1 90 ? 3.713 -20.160 -4.484 1.00 92.81 90 ASN A N 1
ATOM 700 C CA . ASN A 1 90 ? 4.168 -21.415 -5.059 1.00 92.81 90 ASN A CA 1
ATOM 701 C C . ASN A 1 90 ? 5.703 -21.427 -5.092 1.00 92.81 90 ASN A C 1
ATOM 703 O O . ASN A 1 90 ? 6.311 -20.791 -5.951 1.00 92.81 90 ASN A O 1
ATOM 707 N N . SER A 1 91 ? 6.320 -22.179 -4.177 1.00 93.38 91 SER A N 1
ATOM 708 C CA . SER A 1 91 ? 7.780 -22.326 -4.105 1.00 93.38 91 SER A CA 1
ATOM 709 C C . SER A 1 91 ? 8.384 -23.116 -5.266 1.00 93.38 91 SER A C 1
ATOM 711 O O . SER A 1 91 ? 9.585 -23.016 -5.495 1.00 93.38 91 SER A O 1
ATOM 713 N N . GLU A 1 92 ? 7.572 -23.896 -5.984 1.00 90.88 92 GLU A N 1
ATOM 714 C CA . GLU A 1 92 ? 8.010 -24.705 -7.128 1.00 90.88 92 GLU A CA 1
ATOM 715 C C . GLU A 1 92 ? 7.920 -23.934 -8.453 1.00 90.88 92 GLU A C 1
ATOM 717 O O . GLU A 1 92 ? 8.389 -24.412 -9.485 1.00 90.88 92 GLU A O 1
ATOM 722 N N . ALA A 1 93 ? 7.323 -22.736 -8.451 1.00 92.25 93 ALA A N 1
ATOM 723 C CA . ALA A 1 93 ? 7.273 -21.896 -9.636 1.00 92.25 93 ALA A CA 1
ATOM 724 C C . ALA A 1 93 ? 8.677 -21.392 -9.996 1.00 92.25 93 ALA A C 1
ATOM 726 O O . ALA A 1 93 ? 9.401 -20.855 -9.158 1.00 92.25 93 ALA A O 1
ATOM 727 N N . THR A 1 94 ? 9.048 -21.518 -11.268 1.00 91.69 94 THR A N 1
ATOM 728 C CA . THR A 1 94 ? 10.301 -20.970 -11.809 1.00 91.69 94 THR A CA 1
ATOM 729 C C . THR A 1 94 ? 10.068 -19.717 -12.645 1.00 91.69 94 THR A C 1
ATOM 731 O O . THR A 1 94 ? 11.025 -19.022 -12.986 1.00 91.69 94 THR A O 1
ATOM 734 N N . ILE A 1 95 ? 8.809 -19.435 -12.994 1.00 91.00 95 ILE A N 1
ATOM 735 C CA . ILE A 1 95 ? 8.390 -18.267 -13.765 1.00 91.00 95 ILE A CA 1
ATOM 736 C C . ILE A 1 95 ? 7.307 -17.518 -12.973 1.00 91.00 95 ILE A C 1
ATOM 738 O O . ILE A 1 95 ? 6.324 -18.134 -12.547 1.00 91.00 95 ILE A O 1
ATOM 742 N N . PRO A 1 96 ? 7.444 -16.195 -12.770 1.00 89.81 96 PRO A N 1
ATOM 743 C CA . PRO A 1 96 ? 6.428 -15.420 -12.076 1.00 89.81 96 PRO 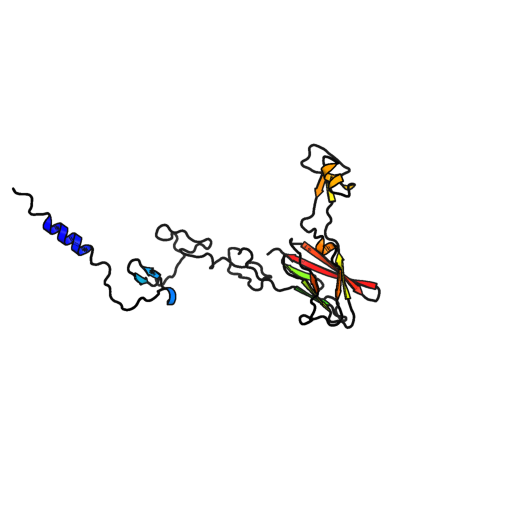A CA 1
ATOM 744 C C . PRO A 1 96 ? 5.173 -15.289 -12.940 1.00 89.81 96 PRO A C 1
ATOM 746 O O . PRO A 1 96 ? 5.244 -15.097 -14.153 1.00 89.81 96 PRO A O 1
ATOM 749 N N . CYS A 1 97 ? 4.011 -15.370 -12.303 1.00 87.56 97 CYS A N 1
ATOM 750 C CA . CYS A 1 97 ? 2.742 -15.077 -12.951 1.00 87.56 97 CYS A CA 1
ATOM 751 C C . CYS A 1 97 ? 2.424 -13.573 -12.945 1.00 87.56 97 CYS A C 1
ATOM 753 O O . CYS A 1 97 ? 2.650 -12.878 -11.952 1.00 87.56 97 CYS A O 1
ATOM 755 N N . ASP A 1 98 ? 1.784 -13.087 -14.007 1.00 83.75 98 ASP A N 1
ATOM 756 C CA . ASP A 1 98 ? 1.272 -11.717 -14.047 1.00 83.75 98 ASP A CA 1
ATOM 757 C C . ASP A 1 98 ? -0.007 -11.601 -13.207 1.00 83.75 98 ASP A C 1
ATOM 759 O O . ASP A 1 98 ? -1.042 -12.180 -13.540 1.00 83.75 98 ASP A O 1
ATOM 763 N N . ASN A 1 99 ? 0.052 -10.834 -12.113 1.00 79.69 99 ASN A N 1
ATOM 764 C CA . ASN A 1 99 ? -1.089 -10.511 -11.242 1.00 79.69 99 ASN A CA 1
ATOM 765 C C . ASN A 1 99 ? -1.891 -11.723 -10.718 1.00 79.69 99 ASN A C 1
ATOM 767 O O . ASN A 1 99 ? -3.064 -11.576 -10.376 1.00 79.69 99 ASN A O 1
ATOM 771 N N . CYS A 1 100 ? -1.288 -12.915 -10.625 1.00 85.75 100 CYS A N 1
ATOM 772 C CA . CYS A 1 100 ? -1.969 -14.082 -10.048 1.00 85.75 100 CYS A CA 1
ATOM 773 C C . CYS A 1 100 ? -1.773 -14.209 -8.532 1.00 85.75 100 CYS A C 1
ATOM 775 O O . CYS A 1 100 ? -2.456 -15.011 -7.896 1.00 85.75 100 CYS A O 1
ATOM 777 N N . CYS A 1 101 ? -0.849 -13.446 -7.944 1.00 89.12 101 CYS A N 1
ATOM 778 C CA . CYS A 1 101 ? -0.624 -13.441 -6.505 1.00 89.12 101 CYS A CA 1
ATOM 779 C C . CYS A 1 101 ? -1.838 -12.879 -5.756 1.00 89.12 101 CYS A C 1
ATOM 781 O O . CYS A 1 101 ? -2.290 -11.763 -6.008 1.00 89.12 101 CYS A O 1
ATOM 783 N N . VAL A 1 102 ? -2.355 -13.664 -4.815 1.00 87.00 102 VAL A N 1
ATOM 784 C CA . VAL A 1 102 ? -3.476 -13.307 -3.950 1.00 87.00 102 VAL A CA 1
ATOM 785 C C . VAL A 1 102 ? -2.918 -12.955 -2.583 1.00 87.00 102 VAL A C 1
ATOM 787 O O . VAL A 1 102 ? -2.427 -13.825 -1.866 1.00 87.00 102 VAL A O 1
ATOM 790 N N . TYR A 1 103 ? -3.023 -11.693 -2.190 1.00 85.06 103 TYR A N 1
ATOM 791 C CA . TYR A 1 103 ? -2.559 -11.223 -0.888 1.00 85.06 103 TYR A CA 1
ATOM 792 C C . TYR A 1 103 ? -3.719 -11.087 0.092 1.00 85.06 103 TYR A C 1
ATOM 794 O O . TYR A 1 103 ? -4.844 -10.759 -0.286 1.00 85.06 103 TYR A O 1
ATOM 802 N N . SER A 1 104 ? -3.439 -11.345 1.369 1.00 85.88 104 SER A N 1
ATOM 803 C CA . SER A 1 104 ? -4.402 -11.062 2.432 1.00 85.88 104 SER A CA 1
ATOM 804 C C . SER A 1 104 ? -4.427 -9.572 2.732 1.00 85.88 104 SER A C 1
ATOM 806 O O . SER A 1 104 ? -3.389 -8.919 2.732 1.00 85.88 104 SER A O 1
ATOM 808 N N . ASN A 1 105 ? -5.612 -9.059 3.050 1.00 88.75 105 ASN A N 1
ATOM 809 C CA . ASN A 1 105 ? -5.766 -7.706 3.569 1.00 88.75 105 ASN A CA 1
ATOM 810 C C . ASN A 1 105 ? -4.880 -7.504 4.807 1.00 88.75 105 ASN A C 1
ATOM 812 O O . ASN A 1 105 ? -4.834 -8.373 5.684 1.00 88.75 105 ASN A O 1
ATOM 816 N N . LEU A 1 106 ? -4.235 -6.341 4.907 1.00 92.19 106 LEU A N 1
ATOM 817 C CA . LEU A 1 106 ? -3.502 -5.967 6.111 1.00 92.19 106 LEU A CA 1
ATOM 818 C C . LEU A 1 106 ? -4.490 -5.403 7.137 1.00 92.19 106 LEU A C 1
ATOM 820 O O . LEU A 1 106 ? -5.232 -4.474 6.833 1.00 92.19 106 LEU A O 1
ATOM 824 N N . PHE A 1 107 ? -4.477 -5.934 8.358 1.00 93.50 107 PHE A N 1
ATOM 825 C CA . PHE A 1 107 ? -5.246 -5.397 9.480 1.00 93.50 107 PHE A CA 1
ATOM 826 C C . PHE A 1 107 ? -4.292 -4.835 10.529 1.00 93.50 107 PHE A C 1
ATOM 828 O O . PHE A 1 107 ? -3.489 -5.571 11.102 1.00 93.50 107 PHE A O 1
ATOM 835 N N . ILE A 1 108 ? -4.404 -3.539 10.799 1.00 94.38 108 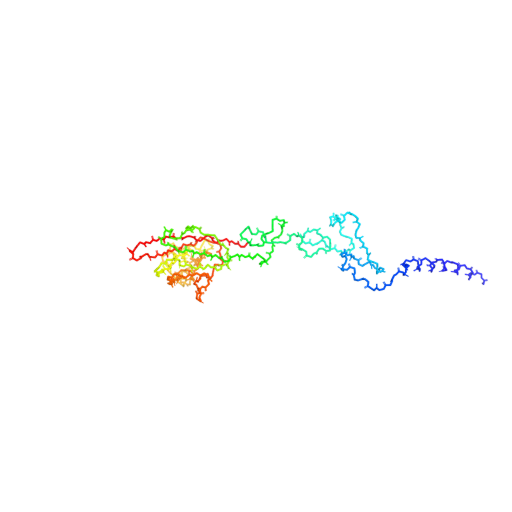ILE A N 1
ATOM 836 C CA . ILE A 1 108 ? -3.661 -2.848 11.847 1.00 94.38 108 ILE A CA 1
ATOM 837 C C . ILE A 1 108 ? -4.618 -2.598 13.009 1.00 94.38 108 ILE A C 1
ATOM 839 O O . ILE A 1 108 ? -5.643 -1.934 12.852 1.00 94.38 108 ILE A O 1
ATOM 843 N N . VAL A 1 109 ? -4.297 -3.160 14.173 1.00 93.56 109 VAL A N 1
ATOM 844 C CA . VAL A 1 109 ? -5.174 -3.154 15.348 1.00 93.56 109 VAL A CA 1
ATOM 845 C C . VAL A 1 109 ? -4.584 -2.273 16.434 1.00 93.56 109 VAL A C 1
ATOM 847 O O . VAL A 1 109 ? -3.471 -2.516 16.890 1.00 93.56 109 VAL A O 1
ATOM 850 N N . TYR A 1 110 ? -5.361 -1.290 16.880 1.00 92.38 110 TYR A N 1
ATOM 851 C CA . TYR A 1 110 ? -5.059 -0.512 18.073 1.00 92.38 110 TYR A CA 1
ATOM 852 C C . TYR A 1 110 ? -5.656 -1.148 19.334 1.00 92.38 110 TYR A C 1
ATOM 854 O O . TYR A 1 110 ? -6.795 -1.627 19.309 1.00 92.38 110 TYR A O 1
ATOM 862 N N . SER A 1 111 ? -4.933 -1.087 20.454 1.00 91.12 111 SER A N 1
ATOM 863 C CA . SER A 1 111 ? -5.444 -1.419 21.791 1.00 91.12 111 SER A CA 1
ATOM 864 C C . SER A 1 111 ? -4.837 -0.525 22.877 1.00 91.12 111 SER A C 1
ATOM 866 O O . SER A 1 111 ? -3.702 -0.081 22.745 1.00 91.12 111 SER A O 1
ATOM 868 N N . ASP A 1 112 ? -5.555 -0.321 23.984 1.00 85.75 112 ASP A N 1
ATOM 869 C CA . ASP A 1 112 ? -5.077 0.501 25.113 1.00 85.75 112 ASP A CA 1
ATOM 870 C C . ASP A 1 112 ? -3.844 -0.077 25.813 1.00 85.75 112 ASP A C 1
ATOM 872 O O . ASP A 1 112 ? -3.035 0.661 26.373 1.00 85.75 112 ASP A O 1
ATOM 876 N N . GLU A 1 113 ? -3.713 -1.405 25.807 1.00 86.25 113 GLU A N 1
ATOM 877 C CA . GLU A 1 113 ? -2.629 -2.106 26.495 1.00 86.25 113 GLU A CA 1
ATOM 878 C C . GLU A 1 113 ? -1.326 -2.070 25.691 1.00 86.25 113 GLU A C 1
ATOM 880 O O . GLU A 1 113 ? -0.264 -1.836 26.266 1.00 86.25 113 GLU A O 1
ATOM 885 N N . ASN A 1 114 ? -1.412 -2.272 24.371 1.00 83.19 114 ASN A N 1
ATOM 886 C CA . ASN A 1 114 ? -0.242 -2.520 23.520 1.00 83.19 114 ASN A CA 1
ATOM 887 C C . ASN A 1 114 ? -0.054 -1.471 22.412 1.00 83.19 114 ASN A C 1
ATOM 889 O O . ASN A 1 114 ? 0.924 -1.522 21.675 1.00 83.19 114 ASN A O 1
ATOM 893 N N . GLY A 1 115 ? -0.970 -0.515 22.254 1.00 84.25 115 GLY A N 1
ATOM 894 C CA . GLY A 1 115 ? -0.963 0.387 21.107 1.00 84.25 115 GLY A CA 1
ATOM 895 C C . GLY A 1 115 ? -1.128 -0.380 19.792 1.00 84.25 115 GLY A C 1
ATOM 896 O O . GLY A 1 115 ? -2.016 -1.230 19.682 1.00 84.25 115 GLY A O 1
ATOM 897 N N . PHE A 1 116 ? -0.271 -0.074 18.813 1.00 81.81 116 PHE A N 1
ATOM 898 C CA . PHE A 1 116 ? -0.133 -0.817 17.557 1.00 81.81 116 PHE A CA 1
ATOM 899 C C . PHE A 1 116 ? 1.019 -1.820 17.664 1.00 81.81 116 PHE A C 1
ATOM 901 O O . PHE A 1 116 ? 2.177 -1.460 17.446 1.00 81.81 116 PHE A O 1
ATOM 908 N N . GLU A 1 117 ? 0.706 -3.072 18.003 1.00 82.25 117 GLU A N 1
ATOM 909 C CA . GLU A 1 117 ? 1.675 -4.170 17.973 1.00 82.25 117 GLU A CA 1
ATOM 910 C C . GLU A 1 117 ? 1.337 -5.201 16.876 1.00 82.25 117 GLU A C 1
ATOM 912 O O . GLU A 1 117 ? 0.204 -5.689 16.827 1.00 82.25 117 GLU A O 1
ATOM 917 N N . PRO A 1 118 ? 2.309 -5.577 16.014 1.00 84.38 118 PRO A N 1
ATOM 918 C CA . PRO A 1 118 ? 3.644 -4.978 15.895 1.00 84.38 118 PRO A CA 1
ATOM 919 C C . PRO A 1 118 ? 3.565 -3.537 15.366 1.00 84.38 118 PRO A C 1
ATOM 921 O O . PRO A 1 118 ? 2.622 -3.190 14.672 1.00 84.38 118 PRO A O 1
ATOM 924 N N . ASN A 1 119 ? 4.568 -2.707 15.653 1.00 87.38 119 ASN A N 1
ATOM 925 C CA . ASN A 1 119 ? 4.646 -1.341 15.113 1.00 87.38 119 ASN A CA 1
ATOM 926 C C . ASN A 1 119 ? 5.203 -1.288 13.678 1.00 87.38 119 ASN A C 1
ATOM 928 O O . ASN A 1 119 ? 5.202 -0.228 13.056 1.00 87.38 119 ASN A O 1
ATOM 932 N N . LEU A 1 120 ? 5.713 -2.416 13.175 1.00 91.50 120 LEU A N 1
ATOM 933 C CA . LEU A 1 120 ? 6.137 -2.616 11.797 1.00 91.50 120 LEU A CA 1
ATOM 934 C C . LEU A 1 120 ? 5.231 -3.662 11.153 1.00 91.50 120 LEU A C 1
ATOM 936 O O . LEU A 1 120 ? 5.224 -4.827 11.554 1.00 91.50 120 LEU A O 1
ATOM 940 N N . HIS A 1 121 ? 4.517 -3.240 10.120 1.00 92.06 121 HIS A N 1
ATOM 941 C CA . HIS A 1 121 ? 3.665 -4.078 9.296 1.00 92.06 121 HIS A CA 1
ATOM 942 C C . HIS A 1 121 ? 4.286 -4.276 7.916 1.00 92.06 121 HIS A C 1
ATOM 944 O O . HIS A 1 121 ? 5.072 -3.453 7.444 1.00 92.06 121 HIS A O 1
ATOM 950 N N . GLN A 1 122 ? 3.920 -5.373 7.261 1.00 91.38 122 GLN A N 1
ATOM 951 C CA . GLN A 1 122 ? 4.343 -5.685 5.902 1.00 91.38 122 GLN A CA 1
ATOM 952 C C . GLN A 1 122 ? 3.117 -5.981 5.049 1.00 91.38 122 GLN A C 1
ATOM 954 O O . GLN A 1 122 ? 2.169 -6.608 5.522 1.00 91.38 122 GLN A O 1
ATOM 959 N N . THR A 1 123 ? 3.130 -5.493 3.814 1.00 90.88 123 THR A N 1
ATOM 960 C CA . THR A 1 123 ? 2.069 -5.723 2.832 1.00 90.88 123 THR A CA 1
ATOM 961 C C . THR A 1 123 ? 2.626 -5.566 1.420 1.00 90.88 123 THR A C 1
ATOM 963 O O . THR A 1 123 ? 3.775 -5.161 1.246 1.00 90.88 123 THR A O 1
ATOM 966 N N . ASN A 1 124 ? 1.817 -5.852 0.408 1.00 89.62 124 ASN A N 1
ATOM 967 C CA . ASN A 1 124 ? 2.172 -5.641 -0.989 1.00 89.62 124 ASN A CA 1
ATOM 968 C C . ASN A 1 124 ? 1.455 -4.415 -1.562 1.00 89.62 124 ASN A C 1
ATOM 970 O O . ASN A 1 124 ? 0.488 -3.905 -0.983 1.00 89.62 124 ASN A O 1
ATOM 974 N N . ILE A 1 125 ? 1.946 -3.938 -2.705 1.00 89.00 125 ILE A N 1
ATOM 975 C CA . ILE A 1 125 ? 1.233 -2.950 -3.518 1.00 89.00 125 ILE A CA 1
ATOM 976 C C . ILE A 1 125 ? -0.198 -3.430 -3.797 1.00 89.00 125 ILE A C 1
ATOM 978 O O . ILE A 1 125 ? -0.462 -4.629 -3.884 1.00 89.00 125 ILE A O 1
ATOM 982 N N . ASN A 1 126 ? -1.137 -2.498 -3.936 1.00 86.88 126 ASN A N 1
ATOM 983 C CA . ASN A 1 126 ? -2.556 -2.795 -4.170 1.00 86.88 126 ASN A CA 1
ATOM 984 C C . ASN A 1 126 ? -3.226 -3.688 -3.105 1.00 86.88 126 ASN A C 1
ATOM 986 O O . ASN A 1 126 ? -4.275 -4.275 -3.370 1.00 86.88 126 ASN A O 1
ATOM 990 N N . VAL A 1 127 ? -2.668 -3.786 -1.895 1.00 89.62 127 VAL A N 1
ATOM 991 C CA . VAL A 1 127 ? -3.334 -4.438 -0.762 1.00 89.62 127 VAL A CA 1
ATOM 992 C C . VAL A 1 127 ? -3.945 -3.373 0.150 1.00 89.62 127 VAL A C 1
ATOM 994 O O . VAL A 1 127 ? -3.230 -2.477 0.605 1.00 89.62 127 VAL A O 1
ATOM 997 N N . PRO A 1 128 ? -5.255 -3.443 0.445 1.00 92.00 128 PRO A N 1
ATOM 998 C CA . PRO A 1 128 ? -5.888 -2.514 1.371 1.00 92.00 128 PRO A CA 1
ATOM 999 C C . PRO A 1 128 ? -5.382 -2.712 2.804 1.00 92.00 128 PRO A C 1
ATOM 1001 O O . PRO A 1 128 ? -5.226 -3.838 3.287 1.00 92.00 128 PRO A O 1
ATOM 1004 N N . VAL A 1 129 ? -5.197 -1.592 3.499 1.00 94.44 129 VAL A N 1
ATOM 1005 C CA . VAL A 1 129 ? -4.831 -1.534 4.916 1.00 94.44 129 VAL A CA 1
ATOM 1006 C C . VAL A 1 129 ? -6.048 -1.140 5.726 1.00 94.44 129 VAL A C 1
ATOM 1008 O O . VAL A 1 129 ? -6.496 -0.001 5.649 1.00 94.44 129 VAL A O 1
ATOM 1011 N N . TYR A 1 130 ? -6.575 -2.070 6.510 1.00 95.31 130 TYR A N 1
ATOM 1012 C CA . TYR A 1 130 ? -7.708 -1.860 7.399 1.00 95.31 130 TYR A CA 1
ATOM 1013 C C . TYR A 1 130 ? -7.240 -1.451 8.786 1.00 95.31 130 TYR A C 1
ATOM 1015 O O . TYR A 1 130 ? -6.367 -2.085 9.379 1.00 95.31 130 TYR A O 1
ATOM 1023 N N . TRP A 1 131 ? -7.893 -0.436 9.330 1.00 94.94 131 TRP A N 1
ATOM 1024 C CA . TRP A 1 131 ? -7.634 0.082 10.658 1.00 94.94 131 TRP A CA 1
ATOM 1025 C C . TRP A 1 131 ? -8.736 -0.361 11.613 1.00 94.94 131 TRP A C 1
ATOM 1027 O O . TRP A 1 131 ? -9.918 -0.079 11.402 1.00 94.94 131 TRP A O 1
ATOM 1037 N N . LEU A 1 132 ? -8.339 -1.060 12.670 1.00 95.19 132 LEU A N 1
ATOM 1038 C CA . LEU A 1 132 ? -9.227 -1.584 13.697 1.00 95.19 132 LEU A CA 1
ATOM 1039 C C . LEU A 1 132 ? -8.914 -0.922 15.035 1.00 95.19 132 LEU A C 1
ATOM 1041 O O . LEU A 1 132 ? -7.759 -0.643 15.359 1.00 95.19 132 LEU A O 1
ATOM 1045 N N . ASN A 1 133 ? -9.956 -0.705 15.827 1.00 93.62 133 ASN A N 1
ATOM 1046 C CA . ASN A 1 133 ? -9.852 -0.061 17.123 1.00 93.62 133 ASN A CA 1
ATOM 1047 C C . ASN A 1 133 ? -10.511 -0.934 18.193 1.00 93.62 133 ASN A C 1
ATOM 1049 O O . ASN A 1 133 ? -11.735 -0.958 18.314 1.00 93.62 133 ASN A O 1
ATOM 1053 N N . ASN A 1 134 ? -9.696 -1.633 18.982 1.00 93.62 134 ASN A N 1
ATOM 1054 C CA . ASN A 1 134 ? -10.162 -2.454 20.099 1.00 93.62 134 ASN A CA 1
ATOM 1055 C C . ASN A 1 134 ? -10.172 -1.698 21.438 1.00 93.62 134 ASN A C 1
ATOM 1057 O O . ASN A 1 134 ? -10.430 -2.319 22.471 1.00 93.62 134 ASN A O 1
ATOM 1061 N N . SER A 1 135 ? -9.892 -0.392 21.449 1.00 91.75 135 SER A N 1
ATOM 1062 C CA . SER A 1 135 ? -10.015 0.419 22.657 1.00 91.75 135 SER A CA 1
ATOM 1063 C C . SER A 1 135 ? -11.461 0.813 22.950 1.00 91.75 135 SER A C 1
ATOM 1065 O O . SER A 1 135 ? -12.394 0.564 22.177 1.00 91.75 135 SER A O 1
ATOM 1067 N N . ASN A 1 136 ? -11.633 1.452 24.105 1.00 92.06 136 ASN A N 1
ATOM 1068 C CA . ASN A 1 136 ? -12.897 2.018 24.559 1.00 92.06 136 ASN A CA 1
ATOM 1069 C C . ASN A 1 136 ? -13.099 3.501 24.186 1.00 92.06 136 ASN A C 1
ATOM 1071 O O . ASN A 1 136 ? -14.071 4.103 24.648 1.00 92.06 136 ASN A O 1
ATOM 1075 N N . HIS A 1 137 ? -12.217 4.080 23.371 1.00 89.69 137 HIS A N 1
ATOM 1076 C CA . HIS A 1 137 ? -12.278 5.471 22.923 1.00 89.69 137 HIS A CA 1
ATOM 1077 C C . HIS A 1 137 ? -12.019 5.578 21.417 1.00 89.69 137 HIS A C 1
ATOM 1079 O O . HIS A 1 137 ? -11.583 4.625 20.779 1.00 89.69 137 HIS A O 1
ATOM 1085 N N . GLU A 1 138 ? -12.357 6.716 20.818 1.00 91.75 138 GLU A N 1
ATOM 1086 C CA . GLU A 1 138 ? -12.049 6.959 19.408 1.00 91.75 138 GLU A CA 1
ATOM 1087 C C . GLU A 1 138 ? -10.558 7.241 19.212 1.00 91.75 138 GLU A C 1
ATOM 1089 O O . GLU A 1 138 ? -9.911 7.813 20.082 1.00 91.75 138 GLU A O 1
ATOM 1094 N N . ILE A 1 139 ? -10.017 6.848 18.062 1.00 91.19 139 ILE A N 1
ATOM 1095 C CA . ILE A 1 139 ? -8.629 7.139 17.692 1.00 91.19 139 ILE A CA 1
ATOM 1096 C C . ILE A 1 139 ? -8.596 7.844 16.346 1.00 91.19 139 ILE A C 1
ATOM 1098 O O . ILE A 1 139 ? -9.401 7.535 15.471 1.00 91.19 139 ILE A O 1
ATOM 1102 N N . THR A 1 140 ? -7.655 8.765 16.161 1.00 92.69 140 THR A N 1
ATOM 1103 C CA . THR A 1 140 ? -7.429 9.412 14.863 1.00 92.69 140 THR A CA 1
ATOM 1104 C C . THR A 1 140 ? -6.070 9.008 14.322 1.00 92.69 140 THR A C 1
ATOM 1106 O O . THR A 1 140 ? -5.050 9.229 14.974 1.00 92.69 140 THR A O 1
ATOM 1109 N N . ILE A 1 141 ? -6.074 8.409 13.135 1.00 93.50 141 ILE A N 1
ATOM 1110 C CA . ILE A 1 141 ? -4.877 8.013 12.398 1.00 93.50 141 ILE A CA 1
ATOM 1111 C C . ILE A 1 141 ? -4.532 9.122 11.419 1.00 93.50 141 ILE A C 1
ATOM 1113 O O . ILE A 1 141 ? -5.399 9.585 10.679 1.00 93.50 141 ILE A O 1
ATOM 1117 N N . LYS A 1 142 ? -3.260 9.507 11.408 1.00 94.69 142 LYS A N 1
ATOM 1118 C CA . LYS A 1 142 ? -2.665 10.460 10.474 1.00 94.69 142 LYS A CA 1
ATOM 1119 C C . LYS A 1 142 ? -1.423 9.845 9.852 1.00 94.69 142 LYS A C 1
ATOM 1121 O O . LYS A 1 142 ? -0.764 8.995 10.453 1.00 94.69 142 LYS A O 1
ATOM 1126 N N . THR A 1 143 ? -1.080 10.286 8.659 1.00 95.69 143 THR A N 1
ATOM 1127 C CA . THR A 1 143 ? 0.109 9.832 7.942 1.00 95.69 143 THR A CA 1
ATOM 1128 C C . THR A 1 143 ? 1.239 10.843 8.031 1.00 95.69 143 THR A C 1
ATOM 1130 O O . THR A 1 143 ? 1.052 12.021 8.334 1.00 95.69 143 THR A O 1
ATOM 1133 N N . VAL A 1 144 ? 2.454 10.355 7.805 1.00 96.06 144 VAL A N 1
ATOM 1134 C CA . VAL A 1 144 ? 3.617 11.199 7.553 1.00 96.06 144 VAL A CA 1
ATOM 1135 C C . VAL A 1 144 ? 3.795 11.301 6.047 1.00 96.06 144 VAL A C 1
ATOM 1137 O O . VAL A 1 144 ? 3.764 10.278 5.358 1.00 96.06 144 VAL A O 1
ATOM 1140 N N . ASN A 1 145 ? 4.013 12.527 5.570 1.00 96.56 145 ASN A N 1
ATOM 1141 C CA . ASN A 1 145 ? 4.247 12.802 4.161 1.00 96.56 145 ASN A CA 1
ATOM 1142 C C . ASN A 1 145 ? 5.377 11.927 3.607 1.00 96.56 145 ASN A C 1
ATOM 1144 O O . ASN A 1 145 ? 6.471 11.845 4.175 1.00 96.56 145 ASN A O 1
ATOM 1148 N N . THR A 1 146 ? 5.104 11.318 2.464 1.00 95.62 146 THR A N 1
ATOM 1149 C CA . THR A 1 146 ? 6.073 10.667 1.588 1.00 95.62 146 THR A CA 1
ATOM 1150 C C . THR A 1 146 ? 7.139 11.664 1.112 1.00 95.62 146 THR A C 1
ATOM 1152 O O . THR A 1 146 ? 6.970 12.881 1.268 1.00 95.62 146 THR A O 1
ATOM 1155 N N . PRO A 1 147 ? 8.262 11.199 0.530 1.00 95.12 147 PRO A N 1
ATOM 1156 C CA . PRO A 1 147 ? 9.194 12.085 -0.159 1.00 95.12 147 PRO A CA 1
ATOM 1157 C C . PRO A 1 147 ? 8.450 12.987 -1.151 1.00 95.12 147 PRO A C 1
ATOM 1159 O O . PRO A 1 147 ? 7.717 12.502 -2.012 1.00 95.12 147 PRO A O 1
ATOM 1162 N N . GLN A 1 148 ? 8.597 14.299 -0.977 1.00 94.56 148 GLN A N 1
ATOM 1163 C CA . GLN A 1 148 ? 7.859 15.288 -1.755 1.00 94.56 148 GLN A CA 1
ATOM 1164 C C . GLN A 1 148 ? 8.575 15.580 -3.075 1.00 94.56 148 GLN A C 1
ATOM 1166 O O . GLN A 1 148 ? 9.807 15.534 -3.108 1.00 94.56 148 GLN A O 1
ATOM 1171 N N . PRO A 1 149 ? 7.832 15.921 -4.141 1.00 95.06 149 PRO A N 1
ATOM 1172 C CA . PRO A 1 149 ? 8.430 16.416 -5.367 1.00 95.06 149 PRO A CA 1
ATOM 1173 C C . PRO A 1 149 ? 9.302 17.646 -5.119 1.00 95.06 149 PRO A C 1
ATOM 1175 O O . PRO A 1 149 ? 8.907 18.556 -4.384 1.00 95.06 149 PRO A O 1
ATOM 1178 N N . GLU A 1 150 ? 10.464 17.689 -5.758 1.00 95.12 150 GLU A N 1
ATOM 1179 C CA . GLU A 1 150 ? 11.406 18.795 -5.626 1.00 95.12 150 GLU A CA 1
ATOM 1180 C C . GLU A 1 150 ? 12.033 19.178 -6.965 1.00 95.12 150 GLU A C 1
ATOM 1182 O O . GLU A 1 150 ? 12.079 18.405 -7.922 1.00 95.12 150 GLU A O 1
ATOM 1187 N N . CYS A 1 151 ? 12.509 20.417 -7.046 1.00 95.88 151 CYS A N 1
ATOM 1188 C CA . CYS A 1 151 ? 13.191 20.901 -8.231 1.00 95.88 151 CYS A CA 1
ATOM 1189 C C . CYS A 1 151 ? 14.697 20.647 -8.118 1.00 95.88 151 CYS A C 1
ATOM 1191 O O . CYS A 1 151 ? 15.380 21.211 -7.258 1.00 95.88 151 CYS A O 1
ATOM 1193 N N . VAL A 1 152 ? 15.224 19.823 -9.020 1.00 94.75 152 VAL A N 1
ATOM 1194 C CA . VAL A 1 152 ? 16.633 19.417 -9.045 1.00 94.75 152 VAL A CA 1
ATOM 1195 C C . VAL A 1 152 ? 17.338 19.950 -10.287 1.00 94.75 152 VAL A C 1
ATOM 1197 O O . VAL A 1 152 ? 16.711 20.406 -11.243 1.00 94.75 152 VAL A O 1
ATOM 1200 N N . ILE A 1 153 ? 18.669 19.912 -10.275 1.00 93.88 153 ILE A N 1
ATOM 1201 C CA . ILE A 1 153 ? 19.479 20.272 -11.443 1.00 93.88 153 ILE A CA 1
ATOM 1202 C C . ILE A 1 153 ? 19.337 19.175 -12.502 1.00 93.88 153 ILE A C 1
ATOM 1204 O O . ILE A 1 153 ? 19.621 18.007 -12.227 1.00 93.88 153 ILE A O 1
ATOM 1208 N N . ASP A 1 154 ? 18.974 19.556 -13.727 1.00 93.62 154 ASP A N 1
ATOM 1209 C CA . ASP A 1 154 ? 18.954 18.636 -14.861 1.00 93.62 154 ASP A CA 1
ATOM 1210 C C . ASP A 1 154 ? 20.383 18.393 -15.367 1.00 93.62 154 ASP A C 1
ATOM 1212 O O . ASP A 1 154 ? 20.974 19.217 -16.068 1.00 93.62 154 ASP A O 1
ATOM 1216 N N . GLN A 1 155 ? 20.937 17.226 -15.034 1.00 90.25 155 GLN A N 1
ATOM 1217 C CA . GLN A 1 155 ? 22.293 16.827 -15.430 1.00 90.25 155 GLN A CA 1
ATOM 1218 C C . GLN A 1 155 ? 22.457 16.620 -16.942 1.00 90.25 155 GLN A C 1
ATOM 1220 O O . GLN A 1 155 ? 23.585 16.545 -17.433 1.00 90.25 155 GLN A O 1
ATOM 1225 N N . THR A 1 156 ? 21.354 16.504 -17.682 1.00 90.44 156 THR A N 1
ATOM 1226 C CA . THR A 1 156 ? 21.355 16.318 -19.138 1.00 90.44 156 THR A CA 1
ATOM 1227 C C . THR A 1 156 ? 21.227 17.635 -19.901 1.00 90.44 156 THR A C 1
ATOM 1229 O O . THR A 1 156 ? 21.491 17.682 -21.107 1.00 90.44 156 THR A O 1
ATOM 1232 N N . SER A 1 157 ? 20.876 18.718 -19.205 1.00 88.62 157 SER A N 1
ATOM 1233 C CA . SER A 1 157 ? 20.709 20.032 -19.805 1.00 88.62 157 SER A CA 1
ATOM 1234 C C . SER A 1 157 ? 22.044 20.690 -20.143 1.00 88.62 157 SER A C 1
ATOM 1236 O O . SER A 1 157 ? 23.036 20.600 -19.421 1.00 88.62 157 SER A O 1
ATOM 1238 N N . ILE A 1 158 ? 22.054 21.439 -21.247 1.00 91.44 158 ILE A N 1
ATOM 1239 C CA . ILE A 1 158 ? 23.164 22.339 -21.599 1.00 91.44 158 ILE A CA 1
ATOM 1240 C C . ILE A 1 158 ? 23.147 23.637 -20.777 1.00 91.44 158 ILE A C 1
ATOM 1242 O O . ILE A 1 158 ? 24.104 24.412 -20.821 1.00 91.44 158 ILE A O 1
ATOM 1246 N N . TYR A 1 159 ? 22.048 23.900 -20.068 1.00 89.19 159 TYR A N 1
ATOM 1247 C CA . TYR A 1 159 ? 21.883 25.046 -19.188 1.00 89.19 159 TYR A CA 1
ATOM 1248 C C . TYR A 1 159 ? 22.196 24.620 -17.757 1.00 89.19 159 TYR A C 1
ATOM 1250 O O . TYR A 1 159 ? 21.665 23.623 -17.282 1.00 89.19 159 TYR A O 1
ATOM 1258 N N . ASN A 1 160 ? 23.038 25.388 -17.067 1.00 86.75 160 ASN A N 1
ATOM 1259 C CA . ASN A 1 160 ? 23.311 25.175 -15.652 1.00 86.75 160 ASN A CA 1
ATOM 1260 C C . ASN A 1 160 ? 22.555 26.217 -14.824 1.00 86.75 160 ASN A C 1
ATOM 1262 O O . ASN A 1 160 ? 22.785 27.419 -14.998 1.00 86.75 160 ASN A O 1
ATOM 1266 N N . ASN A 1 161 ? 21.692 25.755 -13.925 1.00 88.81 161 ASN A N 1
ATOM 1267 C CA . ASN A 1 161 ? 21.003 26.595 -12.961 1.00 88.81 161 ASN A CA 1
ATOM 1268 C C . ASN A 1 161 ? 21.248 26.055 -11.546 1.00 88.81 161 ASN A C 1
ATOM 1270 O O . ASN A 1 161 ? 20.768 24.991 -11.183 1.00 88.81 161 ASN A O 1
ATOM 1274 N N . ASN A 1 162 ? 22.002 26.799 -10.736 1.00 89.25 162 ASN A N 1
ATOM 1275 C CA . ASN A 1 162 ? 22.327 26.386 -9.367 1.00 89.25 162 ASN A CA 1
ATOM 1276 C C . ASN A 1 162 ? 21.209 26.713 -8.361 1.00 89.25 162 ASN A C 1
ATOM 1278 O O . ASN A 1 162 ? 21.314 26.336 -7.199 1.00 89.25 162 ASN A O 1
ATOM 1282 N N . GLU A 1 163 ? 20.164 27.422 -8.791 1.00 92.44 163 GLU A N 1
ATOM 1283 C CA . GLU A 1 163 ? 19.058 27.875 -7.944 1.00 92.44 163 GLU A CA 1
ATOM 1284 C C . GLU A 1 163 ? 17.836 26.943 -8.032 1.00 92.44 163 GLU A C 1
ATOM 1286 O O . GLU A 1 163 ? 16.788 27.280 -7.485 1.00 92.44 163 GLU A O 1
ATOM 1291 N N . CYS A 1 164 ? 17.935 25.781 -8.698 1.00 91.56 164 CYS A N 1
ATOM 1292 C CA . CYS A 1 164 ? 16.800 24.864 -8.885 1.00 91.56 164 CYS A CA 1
ATOM 1293 C C . CYS A 1 164 ? 16.107 24.506 -7.563 1.00 91.56 164 CYS A C 1
ATOM 1295 O O . CYS A 1 164 ? 14.888 24.588 -7.472 1.00 91.56 164 CYS A O 1
ATOM 1297 N N . SER A 1 165 ? 16.873 24.245 -6.501 1.00 91.88 165 SER A N 1
ATOM 1298 C CA . SER A 1 165 ? 16.338 23.898 -5.176 1.00 91.88 165 SER A CA 1
ATOM 1299 C C . SER A 1 165 ? 15.537 25.015 -4.491 1.00 91.88 165 SER A C 1
ATOM 1301 O O . SER A 1 165 ? 14.895 24.769 -3.474 1.00 91.88 165 SER A O 1
ATOM 1303 N N . SER A 1 166 ? 15.559 26.243 -5.021 1.00 91.88 166 SER A N 1
ATOM 1304 C CA . SER A 1 166 ? 14.738 27.359 -4.531 1.00 91.88 166 SER A CA 1
ATOM 1305 C C . SER A 1 166 ? 13.339 27.413 -5.160 1.00 91.88 166 SER A C 1
ATOM 1307 O O . SER A 1 166 ? 12.510 28.229 -4.753 1.00 91.88 166 SER A O 1
ATOM 1309 N N . TYR A 1 167 ? 13.063 26.580 -6.169 1.00 91.94 167 TYR A N 1
ATOM 1310 C CA . TYR A 1 167 ? 11.805 26.601 -6.907 1.00 91.94 167 TYR A CA 1
ATOM 1311 C C . TYR A 1 167 ? 10.819 25.574 -6.346 1.00 91.94 167 TYR A C 1
ATOM 1313 O O . TYR A 1 167 ? 11.005 24.371 -6.473 1.00 91.94 167 TYR A O 1
ATOM 1321 N N . GLU A 1 168 ? 9.719 26.065 -5.777 1.00 91.06 168 GLU A N 1
ATOM 1322 C CA . GLU A 1 168 ? 8.733 25.238 -5.061 1.00 91.06 168 GLU A CA 1
ATOM 1323 C C . GLU A 1 168 ? 7.615 24.668 -5.953 1.00 91.06 168 GLU A C 1
ATOM 1325 O O . GLU A 1 168 ? 6.703 24.008 -5.464 1.00 91.06 168 GLU A O 1
ATOM 1330 N N . THR A 1 169 ? 7.619 24.949 -7.261 1.00 91.75 169 THR A N 1
ATOM 1331 C CA . THR A 1 169 ? 6.567 24.466 -8.173 1.00 91.75 169 THR A CA 1
ATOM 1332 C C . THR A 1 169 ? 7.150 23.967 -9.484 1.00 91.75 169 THR A C 1
ATOM 1334 O O . THR A 1 169 ? 8.087 24.571 -10.014 1.00 91.75 169 THR A O 1
ATOM 1337 N N . SER A 1 170 ? 6.521 22.943 -10.066 1.00 92.81 170 SER A N 1
ATOM 1338 C CA . SER A 1 170 ? 6.898 22.397 -11.377 1.00 92.81 170 SER A CA 1
ATOM 1339 C C . SER A 1 170 ? 6.922 23.463 -12.470 1.00 92.81 170 SER A C 1
ATOM 1341 O O . SER A 1 170 ? 7.838 23.506 -13.282 1.00 92.81 170 SER A O 1
ATOM 1343 N N . ASN A 1 171 ? 5.974 24.406 -12.449 1.00 92.81 171 ASN A N 1
ATOM 1344 C CA . ASN A 1 171 ? 5.933 25.481 -13.434 1.00 92.81 171 ASN A CA 1
ATOM 1345 C C . ASN A 1 171 ? 7.151 26.415 -13.343 1.00 92.81 171 ASN A C 1
ATOM 1347 O O . ASN A 1 171 ? 7.687 26.824 -14.369 1.00 92.81 171 ASN A O 1
ATOM 1351 N N . ILE A 1 172 ? 7.597 26.768 -12.134 1.00 90.12 172 ILE A N 1
ATOM 1352 C CA . ILE A 1 172 ? 8.808 27.586 -11.977 1.00 90.12 172 ILE A CA 1
ATOM 1353 C C . ILE A 1 172 ? 10.047 26.761 -12.330 1.00 90.12 172 ILE A C 1
ATOM 1355 O O . ILE A 1 172 ? 10.953 27.288 -12.973 1.00 90.12 172 ILE A O 1
ATOM 1359 N N . CYS A 1 173 ? 10.063 25.487 -11.942 1.00 91.94 173 CYS A N 1
ATOM 1360 C CA . CYS A 1 173 ? 11.178 24.585 -12.173 1.00 91.94 173 CYS A CA 1
ATOM 1361 C C . CYS A 1 173 ? 11.423 24.339 -13.667 1.00 91.94 173 CYS A C 1
ATOM 1363 O O . CYS A 1 173 ? 12.504 24.625 -14.158 1.00 91.94 173 CYS A O 1
ATOM 1365 N N . GLU A 1 174 ? 10.412 23.883 -14.405 1.00 88.25 174 GLU A N 1
ATOM 1366 C CA . GLU A 1 174 ? 10.599 23.374 -15.768 1.00 88.25 174 GLU A CA 1
ATOM 1367 C C . GLU A 1 174 ? 10.247 24.399 -16.849 1.00 88.25 174 GLU A C 1
ATOM 1369 O O . GLU A 1 174 ? 10.900 24.455 -17.889 1.00 88.25 174 GLU A O 1
ATOM 1374 N N . ASN A 1 175 ? 9.231 25.242 -16.621 1.00 85.06 175 ASN A N 1
ATOM 1375 C CA . ASN A 1 175 ? 8.722 26.131 -17.675 1.00 85.06 175 ASN A CA 1
ATOM 1376 C C . ASN A 1 175 ? 9.376 27.515 -17.673 1.00 85.06 175 ASN A C 1
ATOM 1378 O O . ASN A 1 175 ? 9.382 28.191 -18.704 1.00 85.06 175 ASN A O 1
ATOM 1382 N N . LEU A 1 176 ? 9.879 27.972 -16.523 1.00 84.44 176 LEU A N 1
ATOM 1383 C CA . LEU A 1 176 ? 10.446 29.317 -16.379 1.00 84.44 176 LEU A CA 1
ATOM 1384 C C . LEU A 1 176 ? 11.973 29.327 -16.278 1.00 84.44 176 LEU A C 1
ATOM 1386 O O . LEU A 1 176 ? 12.578 30.363 -16.557 1.00 84.44 176 LEU A O 1
ATOM 1390 N N . ASN A 1 177 ? 12.596 28.204 -15.911 1.00 84.00 177 ASN A N 1
ATOM 1391 C CA . ASN A 1 177 ? 14.023 28.134 -15.629 1.00 84.00 177 ASN A CA 1
ATOM 1392 C C . ASN A 1 177 ? 14.677 26.928 -16.310 1.00 84.00 177 ASN A C 1
ATOM 1394 O O . ASN A 1 177 ? 14.594 25.798 -15.850 1.00 84.00 177 ASN A O 1
ATOM 1398 N N . ASN A 1 178 ? 15.404 27.180 -17.395 1.00 88.06 178 ASN A N 1
ATOM 1399 C CA . ASN A 1 178 ? 16.147 26.121 -18.074 1.00 88.06 178 ASN A CA 1
ATOM 1400 C C . ASN A 1 178 ? 17.248 25.545 -17.166 1.00 88.06 178 ASN A C 1
ATOM 1402 O O . ASN A 1 178 ? 17.912 26.293 -16.446 1.00 88.06 178 ASN A O 1
ATOM 1406 N N . GLY A 1 179 ? 17.508 24.241 -17.283 1.00 90.94 179 GLY A N 1
ATOM 1407 C CA . GLY A 1 179 ? 18.553 23.562 -16.503 1.00 90.94 179 GLY A CA 1
ATOM 1408 C C . GLY A 1 179 ? 18.070 22.942 -15.195 1.00 90.94 179 GLY A C 1
ATOM 1409 O O . GLY A 1 179 ? 18.891 22.419 -14.446 1.00 90.94 179 GLY A O 1
ATOM 1410 N N . CYS A 1 180 ? 16.763 22.980 -14.937 1.00 95.31 180 CYS A N 1
ATOM 1411 C CA . CYS A 1 180 ? 16.131 22.298 -13.817 1.00 95.31 180 CYS A CA 1
ATOM 1412 C C . CYS A 1 180 ? 15.133 21.238 -14.302 1.00 95.31 180 CYS A C 1
ATOM 1414 O O . CYS A 1 180 ? 14.610 21.338 -15.412 1.00 95.31 180 CYS A O 1
ATOM 1416 N N . LEU A 1 181 ? 14.869 20.252 -13.447 1.00 94.56 181 LEU A N 1
ATOM 1417 C CA . LEU A 1 181 ? 13.908 19.169 -13.647 1.00 94.56 181 LEU A CA 1
ATOM 1418 C C . LEU A 1 181 ? 13.025 19.055 -12.402 1.00 94.56 181 LEU A C 1
ATOM 1420 O O . LEU A 1 181 ? 13.541 19.101 -11.283 1.00 94.56 181 LEU A O 1
ATOM 1424 N N . TRP A 1 182 ? 11.713 18.907 -12.588 1.00 95.69 182 TRP A N 1
ATOM 1425 C CA . TRP A 1 182 ? 10.811 18.610 -11.482 1.00 95.69 182 TRP A CA 1
ATOM 1426 C C . TRP A 1 182 ? 10.835 17.107 -11.216 1.00 95.69 182 TRP A C 1
ATOM 1428 O O . TRP A 1 182 ? 10.257 16.322 -11.968 1.00 95.69 182 TRP A O 1
ATOM 1438 N N . ASP A 1 183 ? 11.535 16.703 -10.161 1.00 94.62 183 ASP A N 1
ATOM 1439 C CA . ASP A 1 183 ? 11.673 15.301 -9.792 1.00 94.62 183 ASP A CA 1
ATOM 1440 C C . ASP A 1 183 ? 10.532 14.897 -8.859 1.00 94.62 183 ASP A C 1
ATOM 1442 O O . ASP A 1 183 ? 10.305 15.516 -7.817 1.00 94.62 183 ASP A O 1
ATOM 1446 N N . ILE A 1 184 ? 9.785 13.867 -9.252 1.00 94.38 184 ILE A N 1
ATOM 1447 C CA . ILE A 1 184 ? 8.718 13.275 -8.444 1.00 94.38 184 ILE A CA 1
ATOM 1448 C C . ILE A 1 184 ? 9.239 11.923 -7.956 1.00 94.38 184 ILE A C 1
ATOM 1450 O O . ILE A 1 184 ? 9.381 11.007 -8.773 1.00 94.38 184 ILE A O 1
ATOM 1454 N N . PRO A 1 185 ? 9.503 11.761 -6.646 1.00 94.50 185 PRO A N 1
ATOM 1455 C CA . PRO A 1 185 ? 9.929 10.481 -6.102 1.00 94.50 185 PRO A CA 1
ATOM 1456 C C . PRO A 1 185 ? 8.924 9.376 -6.433 1.00 94.50 185 PRO A C 1
ATOM 1458 O O . PRO A 1 185 ? 7.720 9.570 -6.292 1.00 94.50 185 PRO A O 1
ATOM 1461 N N . LEU A 1 186 ? 9.405 8.184 -6.802 1.00 91.94 186 LEU A N 1
ATOM 1462 C CA . LEU A 1 186 ? 8.528 7.042 -7.113 1.00 91.94 186 LEU A CA 1
ATOM 1463 C C . LEU A 1 186 ? 7.609 6.659 -5.945 1.00 91.94 186 LEU A C 1
ATOM 1465 O O . LEU A 1 186 ? 6.508 6.176 -6.158 1.00 91.94 186 LEU A O 1
ATOM 1469 N N . SER A 1 187 ? 8.058 6.873 -4.708 1.00 92.25 187 SER A N 1
ATOM 1470 C CA . SER A 1 187 ? 7.273 6.596 -3.504 1.00 92.25 187 SER A CA 1
ATOM 1471 C C . SER A 1 187 ? 6.349 7.743 -3.089 1.00 92.25 187 SER A C 1
ATOM 1473 O O . SER A 1 187 ? 5.755 7.661 -2.016 1.00 92.25 187 SER A O 1
ATOM 1475 N N . HIS A 1 188 ? 6.280 8.833 -3.861 1.00 94.81 188 HIS A N 1
ATOM 1476 C CA . HIS A 1 188 ? 5.366 9.932 -3.579 1.00 94.81 188 HIS A CA 1
ATOM 1477 C C . HIS A 1 188 ? 3.917 9.463 -3.744 1.00 94.81 188 HIS A C 1
ATOM 1479 O O . HIS A 1 188 ? 3.538 8.958 -4.799 1.00 94.81 188 HIS A O 1
ATOM 1485 N N . ASP A 1 189 ? 3.104 9.660 -2.710 1.00 94.62 189 ASP A N 1
ATOM 1486 C CA . ASP A 1 189 ? 1.690 9.296 -2.717 1.00 94.62 189 ASP A CA 1
ATOM 1487 C C . ASP A 1 189 ? 0.867 10.405 -2.059 1.00 94.62 189 ASP A C 1
ATOM 1489 O O . ASP A 1 189 ? 0.775 10.518 -0.836 1.00 94.62 189 ASP A O 1
ATOM 1493 N N . GLN A 1 190 ? 0.227 11.227 -2.892 1.00 94.38 190 GLN A N 1
ATOM 1494 C CA . GLN A 1 190 ? -0.612 12.329 -2.429 1.00 94.38 190 GLN A CA 1
ATOM 1495 C C . GLN A 1 190 ? -1.838 11.848 -1.633 1.00 94.38 190 GLN A C 1
ATOM 1497 O O . GLN A 1 190 ? -2.334 12.577 -0.770 1.00 94.38 190 GLN A O 1
ATOM 1502 N N . SER A 1 191 ? -2.358 10.653 -1.922 1.00 94.94 191 SER A N 1
ATOM 1503 C CA . SER A 1 191 ? -3.498 10.105 -1.182 1.00 94.94 191 SER A CA 1
ATOM 1504 C C . SER A 1 191 ? -3.066 9.704 0.220 1.00 94.94 191 SER A C 1
ATOM 1506 O O . SER A 1 191 ? -3.787 9.987 1.175 1.00 94.94 191 SER A O 1
ATOM 1508 N N . TRP A 1 192 ? -1.879 9.102 0.346 1.00 95.75 192 TRP A N 1
ATOM 1509 C CA . TRP A 1 192 ? -1.262 8.820 1.637 1.00 95.75 192 TRP A CA 1
ATOM 1510 C C . TRP A 1 192 ? -0.974 10.107 2.403 1.00 95.75 192 TRP A C 1
ATOM 1512 O O . TRP A 1 192 ? -1.399 10.216 3.543 1.00 95.75 192 TRP A O 1
ATOM 1522 N N . ASP A 1 193 ? -0.341 11.107 1.787 1.00 95.44 193 ASP A N 1
ATOM 1523 C CA . ASP A 1 193 ? 0.041 12.369 2.445 1.00 95.44 193 ASP A CA 1
ATOM 1524 C C . ASP A 1 193 ? -1.151 13.137 3.044 1.00 95.44 193 ASP A C 1
ATOM 1526 O O . ASP A 1 193 ? -1.006 13.858 4.027 1.00 95.44 193 ASP A O 1
ATOM 1530 N N . ASN A 1 194 ? -2.341 12.985 2.457 1.00 95.44 194 ASN A N 1
ATOM 1531 C CA . ASN A 1 194 ? -3.571 13.632 2.921 1.00 95.44 194 ASN A CA 1
ATOM 1532 C C . ASN A 1 194 ? -4.483 12.698 3.733 1.00 95.44 194 ASN A C 1
ATOM 1534 O O . ASN A 1 194 ? -5.627 13.059 4.024 1.00 95.44 194 ASN A O 1
ATOM 1538 N N . PHE A 1 195 ? -4.027 11.489 4.060 1.00 95.75 195 PHE A N 1
ATOM 1539 C CA . PHE A 1 195 ? -4.847 10.511 4.757 1.00 95.75 195 PHE A CA 1
ATOM 1540 C C . PHE A 1 195 ? -4.964 10.839 6.248 1.00 95.75 195 PHE A C 1
ATOM 1542 O O . PHE A 1 195 ? -4.002 10.784 7.016 1.00 95.75 195 PHE A O 1
ATOM 1549 N N . GLU A 1 196 ? -6.195 11.110 6.669 1.00 95.69 196 GL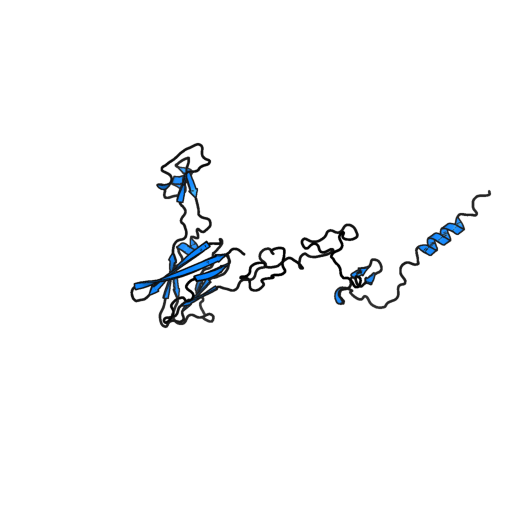U A N 1
ATOM 1550 C CA . GLU A 1 196 ? -6.582 11.242 8.066 1.00 95.69 196 GLU A CA 1
ATOM 1551 C C . GLU A 1 196 ? -7.932 10.554 8.271 1.00 95.69 196 GLU A C 1
ATOM 1553 O O . GLU A 1 196 ? -8.875 10.757 7.500 1.00 95.69 196 GLU A O 1
ATOM 1558 N N . VAL A 1 197 ? -8.034 9.719 9.305 1.00 94.94 197 VAL A N 1
ATOM 1559 C CA . VAL A 1 197 ? -9.271 8.995 9.603 1.00 94.94 197 VAL A CA 1
ATOM 1560 C C . VAL A 1 197 ? -9.483 8.826 11.102 1.00 94.94 197 VAL A C 1
ATOM 1562 O O . VAL A 1 197 ? -8.586 8.403 11.828 1.00 94.94 197 VAL A O 1
ATOM 1565 N N . THR A 1 198 ? -10.701 9.111 11.563 1.00 94.12 198 THR A N 1
ATOM 1566 C CA . THR A 1 198 ? -11.131 8.853 12.943 1.00 94.12 198 THR A CA 1
ATOM 1567 C C . THR A 1 198 ? -11.922 7.551 13.013 1.00 94.12 198 THR A C 1
ATOM 1569 O O . THR A 1 198 ? -12.908 7.365 12.296 1.00 94.12 198 THR A O 1
ATOM 1572 N N . ILE A 1 199 ? -11.491 6.652 13.893 1.00 94.12 199 ILE A N 1
ATOM 1573 C CA . ILE A 1 199 ? -12.004 5.293 14.040 1.00 94.12 199 ILE A CA 1
ATOM 1574 C C . ILE A 1 199 ? -12.700 5.177 15.401 1.00 94.12 199 ILE A C 1
ATOM 1576 O O . ILE A 1 199 ? -12.042 5.306 16.441 1.00 94.12 199 ILE A O 1
ATOM 1580 N N . PRO A 1 200 ? -14.015 4.898 15.430 1.00 94.88 200 PRO A N 1
ATOM 1581 C CA . PRO A 1 200 ? -14.758 4.723 16.671 1.00 94.88 200 PRO A CA 1
ATOM 1582 C C . PRO A 1 200 ? -14.216 3.580 17.533 1.00 94.88 200 PRO A C 1
ATOM 1584 O O . PRO A 1 200 ? -13.669 2.602 17.015 1.00 94.88 200 PRO A O 1
ATOM 1587 N N . ALA A 1 201 ? -14.446 3.679 18.841 1.00 93.44 201 ALA A N 1
ATOM 1588 C CA . ALA A 1 201 ? -14.192 2.601 19.792 1.00 93.44 201 ALA A CA 1
ATOM 1589 C C . ALA A 1 201 ? -14.856 1.285 19.354 1.00 93.44 201 ALA A C 1
ATOM 1591 O O . ALA A 1 201 ? -15.960 1.290 18.800 1.00 93.44 201 ALA A O 1
ATOM 1592 N N . PHE A 1 202 ? -14.215 0.159 19.666 1.00 93.81 202 PHE A N 1
ATOM 1593 C CA . PHE A 1 202 ? -14.707 -1.191 19.362 1.00 93.81 202 PHE A CA 1
ATOM 1594 C C . PHE A 1 202 ? -14.992 -1.457 17.869 1.00 93.81 202 PHE A C 1
ATOM 1596 O O . PHE A 1 202 ? -15.904 -2.214 17.521 1.00 93.81 202 PHE A O 1
ATOM 1603 N N . THR A 1 203 ? -14.211 -0.855 16.971 1.00 95.31 203 THR A N 1
ATOM 1604 C CA . THR A 1 203 ? -14.272 -1.141 15.533 1.00 95.31 203 THR A CA 1
ATOM 1605 C C . THR A 1 203 ? -13.475 -2.405 15.208 1.00 95.31 203 THR A C 1
ATOM 1607 O O . THR A 1 203 ? -12.248 -2.401 15.268 1.00 95.31 203 THR A O 1
ATOM 1610 N N . GLY A 1 204 ? -14.174 -3.472 14.810 1.00 92.19 204 GLY A N 1
ATOM 1611 C CA . GLY A 1 204 ? -13.585 -4.741 14.378 1.00 92.19 204 GLY A CA 1
ATOM 1612 C C . GLY A 1 204 ? -13.898 -5.100 12.920 1.00 92.19 204 GLY A C 1
ATOM 1613 O O . GLY A 1 204 ? -14.587 -4.378 12.200 1.00 92.19 204 GLY A O 1
ATOM 1614 N N . THR A 1 205 ? -13.453 -6.281 12.488 1.00 89.38 205 THR A N 1
ATOM 1615 C CA . THR A 1 205 ? -13.638 -6.789 11.110 1.00 89.38 205 THR A CA 1
ATOM 1616 C C . THR A 1 205 ? -15.099 -6.988 10.699 1.00 89.38 205 THR A C 1
ATOM 1618 O O . THR A 1 205 ? -15.414 -6.986 9.515 1.00 89.38 205 THR A O 1
ATOM 1621 N N . ASN A 1 206 ? -16.002 -7.139 11.671 1.00 89.25 206 ASN A N 1
ATOM 1622 C CA . ASN A 1 206 ? -17.441 -7.307 11.443 1.00 89.25 206 ASN A CA 1
ATOM 1623 C C . ASN A 1 206 ? -18.238 -6.007 11.639 1.00 89.25 206 ASN A C 1
ATOM 1625 O O . ASN A 1 206 ? -19.470 -6.033 11.627 1.00 89.25 206 ASN A O 1
ATOM 1629 N N . SER A 1 207 ? -17.562 -4.877 11.869 1.00 89.69 207 SER A N 1
ATOM 1630 C CA . SER A 1 207 ? -18.226 -3.579 11.973 1.00 89.69 207 SER A CA 1
ATOM 1631 C C . SER A 1 207 ? -18.925 -3.221 10.664 1.00 89.69 207 SER A C 1
ATOM 1633 O O . SER A 1 207 ? -18.410 -3.488 9.578 1.00 89.69 207 SER A O 1
ATOM 1635 N N . GLN A 1 208 ? -20.092 -2.576 10.772 1.00 87.44 208 GLN A N 1
ATOM 1636 C CA . GLN A 1 208 ? -20.882 -2.131 9.614 1.00 87.44 208 GLN A CA 1
ATOM 1637 C C . GLN A 1 208 ? -20.092 -1.195 8.694 1.00 87.44 208 GLN A C 1
ATOM 1639 O O . GLN A 1 208 ? -20.259 -1.237 7.478 1.00 87.44 208 GLN A O 1
ATOM 1644 N N . THR A 1 209 ? -19.227 -0.375 9.290 1.00 91.44 209 THR A N 1
ATOM 1645 C CA . THR A 1 209 ? -18.303 0.512 8.591 1.00 91.44 209 THR A CA 1
ATOM 1646 C C . THR A 1 209 ? -16.887 -0.001 8.795 1.00 91.44 209 THR A C 1
ATOM 1648 O O . THR A 1 209 ? -16.494 -0.304 9.921 1.00 91.44 209 THR A O 1
ATOM 1651 N N . GLN A 1 210 ? -16.136 -0.083 7.701 1.00 92.81 210 GLN A N 1
ATOM 1652 C CA . GLN A 1 210 ? -14.714 -0.402 7.699 1.00 92.81 210 GLN A CA 1
ATOM 1653 C C . GLN A 1 210 ? -13.922 0.859 7.360 1.00 92.81 210 GLN A C 1
ATOM 1655 O O . GLN A 1 210 ? -14.350 1.659 6.528 1.00 92.81 210 GLN A O 1
ATOM 1660 N N . TYR A 1 211 ? -12.765 1.012 7.994 1.00 95.19 211 TYR A N 1
ATOM 1661 C CA . TYR A 1 211 ? -11.870 2.148 7.810 1.00 95.19 211 TYR A CA 1
ATOM 1662 C C . TYR A 1 211 ? -10.586 1.618 7.203 1.00 95.19 211 TYR A C 1
ATOM 1664 O O . TYR A 1 211 ? -9.952 0.745 7.791 1.00 95.19 211 TYR A O 1
ATOM 1672 N N . TYR A 1 212 ? -10.228 2.084 6.013 1.00 95.00 212 TYR A N 1
ATOM 1673 C CA . TYR A 1 212 ? -9.072 1.552 5.311 1.00 95.00 212 TYR A CA 1
ATOM 1674 C C . TYR A 1 212 ? -8.391 2.598 4.437 1.00 95.00 212 TYR A C 1
ATOM 1676 O O . TYR A 1 212 ? -9.007 3.583 4.032 1.00 95.00 212 TYR A O 1
ATOM 1684 N N . PHE A 1 213 ? -7.120 2.347 4.149 1.00 95.25 213 PHE A N 1
ATOM 1685 C CA . PHE A 1 213 ? -6.365 3.000 3.092 1.00 95.25 213 PHE A CA 1
ATOM 1686 C C . PHE A 1 213 ? -6.157 2.018 1.936 1.00 95.25 213 PHE A C 1
ATOM 1688 O O . PHE A 1 213 ? -5.910 0.830 2.150 1.00 95.25 213 PHE A O 1
ATOM 1695 N N . PHE A 1 214 ? -6.257 2.515 0.709 1.00 91.25 214 PHE A N 1
ATOM 1696 C CA . PHE A 1 214 ? -5.925 1.786 -0.509 1.00 91.25 214 PHE A CA 1
ATOM 1697 C C . PHE A 1 214 ? -5.307 2.780 -1.490 1.00 91.25 214 PHE A C 1
ATOM 1699 O O . PHE A 1 214 ? -5.862 3.863 -1.670 1.00 91.25 214 PHE A O 1
ATOM 1706 N N . GLY A 1 215 ? -4.184 2.421 -2.111 1.00 85.19 215 GLY A N 1
ATOM 1707 C CA . GLY A 1 215 ? -3.486 3.339 -3.016 1.00 85.19 215 GLY A CA 1
ATOM 1708 C C . GLY A 1 215 ? -1.984 3.120 -3.168 1.00 85.19 215 GLY A C 1
ATOM 1709 O O . GLY A 1 215 ? -1.368 3.825 -3.952 1.00 85.19 215 GLY A O 1
ATOM 1710 N N . PHE A 1 216 ? -1.381 2.150 -2.472 1.00 90.44 216 PHE A N 1
ATOM 1711 C CA . PHE A 1 216 ? 0.046 1.885 -2.648 1.00 90.44 216 PHE A CA 1
ATOM 1712 C C . PHE A 1 216 ? 0.339 1.292 -4.028 1.00 90.44 216 PHE A C 1
ATOM 1714 O O . PHE A 1 216 ? 0.126 0.099 -4.256 1.00 90.44 216 PHE A O 1
ATOM 1721 N N . GLU A 1 217 ? 0.850 2.127 -4.927 1.00 88.19 217 GLU A N 1
ATOM 1722 C CA . GLU A 1 217 ? 1.241 1.736 -6.285 1.00 88.19 217 GLU A CA 1
ATOM 1723 C C . GLU A 1 217 ? 2.722 1.343 -6.389 1.00 88.19 217 GLU A C 1
ATOM 1725 O O . GLU A 1 217 ? 3.099 0.596 -7.292 1.00 88.19 217 GLU A O 1
ATOM 1730 N N . TYR A 1 218 ? 3.557 1.798 -5.448 1.00 90.50 218 TYR A N 1
ATOM 1731 C CA . TYR A 1 218 ? 5.003 1.578 -5.464 1.00 90.50 218 TYR A CA 1
ATOM 1732 C C . TYR A 1 218 ? 5.510 0.969 -4.151 1.00 90.50 218 TYR A C 1
ATOM 1734 O O . TYR A 1 218 ? 5.003 1.295 -3.075 1.00 90.50 218 TYR A O 1
ATOM 1742 N N . PRO A 1 219 ? 6.530 0.091 -4.210 1.00 92.50 219 PRO A N 1
ATOM 1743 C CA . PRO A 1 219 ? 7.158 -0.443 -3.012 1.00 92.50 219 PRO A CA 1
ATOM 1744 C C . PRO A 1 219 ? 7.945 0.649 -2.284 1.00 92.50 219 PRO A C 1
ATOM 1746 O O . PRO A 1 219 ? 8.879 1.233 -2.838 1.00 92.50 219 PRO A O 1
ATOM 1749 N N . ALA A 1 220 ? 7.574 0.917 -1.035 1.00 95.12 220 ALA A N 1
ATOM 1750 C CA . ALA A 1 220 ? 8.213 1.913 -0.187 1.00 95.12 220 ALA A CA 1
ATOM 1751 C C . ALA A 1 220 ? 7.890 1.685 1.297 1.00 95.12 220 ALA A C 1
ATOM 1753 O O . ALA A 1 220 ? 7.044 0.867 1.662 1.00 95.12 220 ALA A O 1
ATOM 1754 N N . GLY A 1 221 ? 8.576 2.434 2.162 1.00 95.12 221 GLY A N 1
ATOM 1755 C CA . GLY A 1 221 ? 8.240 2.534 3.577 1.00 95.12 221 GLY A CA 1
ATOM 1756 C C . GLY A 1 221 ? 7.307 3.713 3.826 1.00 95.12 221 GLY A C 1
ATOM 1757 O O . GLY A 1 221 ? 7.634 4.844 3.475 1.00 95.12 221 GLY A O 1
ATOM 1758 N N . TYR A 1 222 ? 6.182 3.448 4.479 1.00 95.88 222 TYR A N 1
ATOM 1759 C CA . TYR A 1 222 ? 5.183 4.442 4.846 1.00 95.88 222 TYR A CA 1
ATOM 1760 C C . TYR A 1 222 ? 5.076 4.533 6.361 1.00 95.88 222 TYR A C 1
ATOM 1762 O O . TY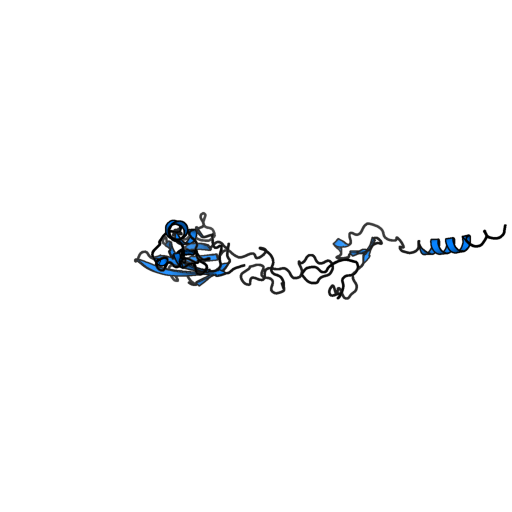R A 1 222 ? 5.093 3.522 7.064 1.00 95.88 222 TYR A O 1
ATOM 1770 N N . GLN A 1 223 ? 4.967 5.752 6.876 1.00 96.38 223 GLN A N 1
ATOM 1771 C CA . GLN A 1 223 ? 4.865 6.003 8.306 1.00 96.38 223 GLN A CA 1
ATOM 1772 C C . GLN A 1 223 ? 3.526 6.659 8.617 1.00 96.38 223 GLN A C 1
ATOM 1774 O O . GLN A 1 223 ? 3.068 7.552 7.905 1.00 96.38 223 GLN A O 1
ATOM 1779 N N . TYR A 1 224 ? 2.910 6.208 9.699 1.00 95.25 224 TYR A N 1
ATOM 1780 C CA . TYR A 1 224 ? 1.679 6.766 10.235 1.00 95.25 224 TYR A CA 1
ATOM 1781 C C . TYR A 1 224 ? 1.826 6.968 11.737 1.00 95.25 224 TYR A C 1
ATOM 1783 O O . TYR A 1 224 ? 2.752 6.460 12.379 1.00 95.25 224 TYR A O 1
ATOM 1791 N N . PHE A 1 225 ? 0.918 7.739 12.304 1.00 92.94 225 PHE A N 1
ATOM 1792 C CA . PHE A 1 225 ? 0.852 7.968 13.728 1.00 92.94 225 PHE A CA 1
ATOM 1793 C C . PHE A 1 225 ? -0.582 8.182 14.177 1.00 92.94 225 PHE A C 1
ATOM 1795 O O . PHE A 1 225 ? -1.484 8.430 13.378 1.00 92.94 225 PHE A O 1
ATOM 1802 N N . TYR A 1 226 ? -0.781 8.094 15.481 1.00 87.94 226 TYR A N 1
ATOM 1803 C CA . TYR A 1 226 ? -2.029 8.477 16.110 1.00 87.94 226 TYR A CA 1
ATOM 1804 C C . TYR A 1 226 ? -1.746 9.351 17.325 1.00 87.94 226 TYR A C 1
ATOM 1806 O O . TYR A 1 226 ? -0.687 9.252 17.955 1.00 87.94 226 TYR A O 1
ATOM 1814 N N . GLU A 1 227 ? -2.696 10.227 17.623 1.00 81.88 227 GLU A N 1
ATOM 1815 C CA . GLU A 1 227 ? -2.662 11.110 18.784 1.00 81.88 227 GLU A CA 1
ATOM 1816 C C . GLU A 1 227 ? -3.553 10.527 19.883 1.00 81.88 227 GLU A C 1
ATOM 1818 O O . GLU A 1 227 ? -4.742 10.291 19.677 1.00 81.88 227 GLU A O 1
ATOM 1823 N N . LEU A 1 228 ? -2.962 10.282 21.051 1.00 73.25 228 LEU A N 1
ATOM 1824 C CA . LEU A 1 228 ? -3.678 9.927 22.273 1.00 73.25 228 LEU A CA 1
ATOM 1825 C C . LEU A 1 228 ? -4.350 11.171 22.869 1.00 73.25 228 LEU A C 1
ATOM 1827 O O . LEU A 1 228 ? -3.832 12.282 22.748 1.00 73.25 228 LEU A O 1
ATOM 1831 N N . ASP A 1 229 ? -5.417 10.976 23.649 1.00 71.31 229 ASP A N 1
ATOM 1832 C CA . ASP A 1 229 ? -6.137 12.057 24.352 1.00 71.31 229 ASP A CA 1
ATOM 1833 C C . ASP A 1 229 ? -5.244 12.924 25.264 1.00 71.31 229 ASP A C 1
ATOM 1835 O O . ASP A 1 229 ? -5.574 14.060 25.602 1.00 71.31 229 ASP A O 1
ATOM 1839 N N . ASN A 1 230 ? -4.095 12.394 25.690 1.00 73.50 230 ASN A N 1
ATOM 1840 C CA . ASN A 1 230 ? -3.109 13.102 26.510 1.00 73.50 230 ASN A CA 1
ATOM 1841 C C . ASN A 1 230 ? -2.078 13.906 25.690 1.00 73.50 230 ASN A C 1
ATOM 1843 O O . ASN A 1 230 ? -1.151 14.466 26.276 1.00 73.50 230 ASN A O 1
ATOM 1847 N N . GLY A 1 231 ? -2.221 13.955 24.362 1.00 75.12 231 GLY A N 1
ATOM 1848 C CA . GLY A 1 231 ? -1.305 14.617 23.433 1.00 75.12 231 GLY A CA 1
ATOM 1849 C C . GLY A 1 231 ? -0.047 13.812 23.093 1.00 75.12 231 GLY A C 1
ATOM 1850 O O . GLY A 1 231 ? 0.829 14.327 22.398 1.00 75.12 231 GLY A O 1
ATOM 1851 N N . ASN A 1 232 ? 0.080 12.570 23.572 1.00 81.12 232 ASN A N 1
ATOM 1852 C CA . ASN A 1 232 ? 1.189 11.704 23.183 1.00 81.12 232 ASN A CA 1
ATOM 1853 C C . ASN A 1 232 ? 0.955 11.132 21.784 1.00 81.12 232 ASN A C 1
ATOM 1855 O O . ASN A 1 232 ? -0.141 10.686 21.456 1.00 81.12 232 ASN A O 1
ATOM 1859 N N . ILE A 1 233 ? 2.021 11.098 20.988 1.00 87.25 233 ILE A N 1
ATOM 1860 C CA . ILE A 1 233 ? 2.014 10.536 19.640 1.00 87.25 233 ILE A CA 1
ATOM 1861 C C . ILE A 1 233 ? 2.728 9.192 19.666 1.00 87.25 233 ILE A C 1
ATOM 1863 O O . ILE A 1 233 ? 3.812 9.065 20.242 1.00 87.25 233 ILE A O 1
ATOM 1867 N N . GLN A 1 234 ? 2.145 8.203 19.003 1.00 87.44 234 GLN A N 1
ATOM 1868 C CA . GLN A 1 234 ? 2.793 6.925 18.745 1.00 87.44 234 GLN A CA 1
ATOM 1869 C C . GLN A 1 234 ? 2.810 6.641 17.248 1.00 87.44 234 GLN A C 1
ATOM 1871 O O . GLN A 1 234 ? 1.837 6.899 16.541 1.00 87.44 234 GLN A O 1
ATOM 1876 N N . TYR A 1 235 ? 3.935 6.103 16.787 1.00 91.69 235 TYR A N 1
ATOM 1877 C CA . TYR A 1 235 ? 4.211 5.863 15.378 1.00 91.69 235 TYR A CA 1
ATOM 1878 C C . TYR A 1 235 ? 4.110 4.383 15.034 1.00 91.69 235 TYR A C 1
ATOM 1880 O O . TYR A 1 235 ? 4.521 3.528 15.822 1.00 91.69 235 TYR A O 1
ATOM 1888 N N . GLY A 1 236 ? 3.645 4.113 13.821 1.00 93.75 236 GLY A N 1
ATOM 1889 C CA . GLY A 1 236 ? 3.750 2.818 13.174 1.00 93.75 236 GLY A CA 1
ATOM 1890 C C . GLY A 1 236 ? 4.289 2.951 11.753 1.00 93.75 236 GLY A C 1
ATOM 1891 O O . GLY A 1 236 ? 4.347 4.042 11.176 1.00 93.75 236 GLY A O 1
ATOM 1892 N N . PHE A 1 237 ? 4.721 1.822 11.210 1.00 95.50 237 PHE A N 1
ATOM 1893 C CA . PHE A 1 237 ? 5.399 1.722 9.928 1.00 95.50 237 PHE A CA 1
ATOM 1894 C C . PHE A 1 237 ? 4.774 0.610 9.096 1.00 95.50 237 PHE A C 1
ATOM 1896 O O . PHE A 1 237 ? 4.480 -0.470 9.605 1.00 95.50 237 PHE A O 1
ATOM 1903 N N . ILE A 1 238 ? 4.607 0.864 7.805 1.00 95.69 238 ILE A N 1
ATOM 1904 C CA . ILE A 1 238 ? 4.149 -0.107 6.818 1.00 95.69 238 ILE A CA 1
ATOM 1905 C C . ILE A 1 238 ? 5.239 -0.214 5.762 1.00 95.69 238 ILE A C 1
ATOM 1907 O O . ILE A 1 238 ? 5.559 0.762 5.089 1.00 95.69 238 ILE A O 1
ATOM 1911 N N . ASN A 1 239 ? 5.824 -1.396 5.627 1.00 95.12 239 ASN A N 1
ATOM 1912 C CA . ASN A 1 239 ? 6.727 -1.704 4.532 1.00 95.12 239 ASN A CA 1
ATOM 1913 C C . ASN A 1 239 ? 5.929 -2.350 3.397 1.00 95.12 239 ASN A C 1
ATOM 1915 O O . ASN A 1 239 ? 5.388 -3.444 3.572 1.00 95.12 239 ASN A O 1
ATOM 1919 N N . VAL A 1 240 ? 5.852 -1.668 2.258 1.00 93.19 240 VAL A N 1
ATOM 1920 C CA . VAL A 1 240 ? 5.146 -2.138 1.066 1.00 93.19 240 VAL A CA 1
ATOM 1921 C C . VAL A 1 240 ? 6.150 -2.747 0.096 1.00 93.19 240 VAL A C 1
ATOM 1923 O O . VAL A 1 240 ? 7.116 -2.096 -0.300 1.00 93.19 240 VAL A O 1
ATOM 1926 N N . THR A 1 241 ? 5.915 -3.990 -0.311 1.00 90.19 241 THR A N 1
ATOM 1927 C CA . THR A 1 241 ? 6.735 -4.703 -1.299 1.00 90.19 241 THR A CA 1
ATOM 1928 C C . THR A 1 241 ? 6.028 -4.810 -2.646 1.00 90.19 241 THR A C 1
ATOM 1930 O O . THR A 1 241 ? 4.801 -4.748 -2.730 1.00 90.19 241 THR A O 1
ATOM 1933 N N . SER A 1 242 ? 6.799 -4.979 -3.721 1.00 84.06 242 SER A N 1
ATOM 1934 C CA . SER A 1 242 ? 6.236 -5.321 -5.029 1.00 84.06 242 SER A CA 1
ATOM 1935 C C . SER A 1 242 ? 5.616 -6.716 -4.988 1.00 84.06 242 SER A C 1
ATOM 1937 O O . SER A 1 242 ? 5.896 -7.496 -4.072 1.00 84.06 242 SER A O 1
ATOM 1939 N N . ASN A 1 243 ? 4.770 -7.015 -5.972 1.00 67.50 243 ASN A N 1
ATOM 1940 C CA . ASN A 1 243 ? 4.274 -8.372 -6.176 1.00 67.50 243 ASN A CA 1
ATOM 1941 C C . ASN A 1 243 ? 5.412 -9.320 -6.551 1.00 67.50 243 ASN A C 1
ATOM 1943 O O . ASN A 1 243 ? 6.268 -8.894 -7.362 1.00 67.50 243 ASN A O 1
#

Sequence (243 aa):
MKHLFNLSKYIFYIFLSLFLSCQDNLTDPVQCADYDLFEDECGQCTQCDESCDCDLEECDWNLSKDSCGVCFGDNTSCIGCMSENATNYNSEATIPCDNCCVYSNLFIVYSDENGFEPNLHQTNINVPVYWLNNSNHEITIKTVNTPQPECVIDQTSIYNNNECSSYETSNICENLNNGCLWDIPLSHDQSWDNFEVTIPAFTGTNSQTQYYFFGFEYPAGYQYFYELDNGNIQYGFINVTSN